Protein AF-A0A6J8C1J8-F1 (afdb_monomer_lite)

InterPro domains:
  IPR002909 IPT domain [PF01833] (209-272)
  IPR013783 Immunoglobulin-like fold [G3DSA:2.60.40.10] (199-296)
  IPR014756 Immunoglobulin E-set [SSF81296] (207-299)
  IPR032466 Metal-dependent hydrolase [SSF51556] (45-192)

Organism: Mytilus coruscus (NCBI:txid42192)

Radius of gyration: 29.83 Å; chains: 1; bounding box: 81×60×72 Å

Foldseek 3Di:
DPAPDQEEEDEDELQDFDWDQAPDPVCVVVVRTDTPGDSLRVVVLVVQVVVFVVVCVVPVLHLTYAYAYEDEQQDDPVRVVVSQVSLVVCCVVCVVHYQHYYYDDDPVPGDCVVVVPPDPDDDDDDDDPDPPDVVPPDPHPVVSVVCCCVVVVDDPVRVVVVVLVCLVPDSDDPVSSVVNCVSVVVVVVVVVVVVLVVLVPDDDPPQQWAFDDKPPLEDALQKFDKIKTFTAQCSNCRVFWFWKDFPPDIFTKADDDRGIIITITDRRVPPPDQPQWTWTFGQGGDVNPRGHPDTGIHGYDNDPPVVVVVVVVVVVVVVPPDPDDDDDDDDDDPDPDDD

pLDDT: mean 75.96, std 21.17, range [26.48, 96.69]

Sequence (339 aa):
MDENVQYLETKSSSSNKLYVLDPDRSYLVKNGKRFIDNDLGELELQFTNEVVQKFKQNNPNFVGYKRIINSYRGKDEQYILKNAKKALTLFEKYPDLVSGFDLVAEEDKGSATSSGYYLSSVWNTYCTILTILLLFGYDEFTVDWYEAFMSWGLNLADLRHLAFNSLRYSSLSSSEKNVAYQKWKLSYDSFILNTKTIACKQTFQNTSPHIFRIFPQESDTKGGTKIQVFGRNFHVAICKKIICKFDDMKTTGTFVYSHRIMCHSPDLSHGNTIHSRAKIIDHLLDGGLTYIQNIYFFVFSNNPYQFLIFWIMTICHFTSTDKRSNGLVQKYLIADHRL

Secondary structure (DSSP, 8-state):
-TT---EEEEEEETT---EEE--SGGGGGGTTEEE-S-TT-HHHHHHHHHHHHHHHHH-TT--EEEEEEEEETTS-HHHHHHHHHHHHHHHHH-TTTEEEEEEES-TTTS-HHHHTTT--S---S--SSSS-GGGTT---HHHHHHHHHHHHT--HHHHHHHHHHHHHTSS--HHHHHHHHHHHHHHHHHHHHHHHHHHHH---SS---EEEEEE-SEEETT---EEEEEEE-GGGGTTS-EEEEETTEEEEEEEEETTEEEEEPPP-TT-S---S-EEEE---BGGGTB----EEEEEEE--TTHHHHHHHHHHHHTSSS------------------

Structure (mmCIF, N/CA/C/O backbone):
data_AF-A0A6J8C1J8-F1
#
_entry.id   AF-A0A6J8C1J8-F1
#
loop_
_atom_site.group_PDB
_atom_site.id
_atom_site.type_symbol
_atom_site.label_atom_id
_atom_site.label_alt_id
_atom_site.label_comp_id
_atom_site.label_asym_id
_atom_site.label_entity_id
_atom_site.label_seq_id
_atom_site.pdbx_PDB_ins_code
_atom_site.Cartn_x
_atom_site.Cartn_y
_atom_site.Cartn_z
_atom_site.occupancy
_atom_site.B_iso_or_equiv
_atom_site.auth_seq_id
_atom_site.auth_comp_id
_atom_site.auth_asym_id
_atom_site.auth_atom_id
_atom_site.pdbx_PDB_model_num
ATOM 1 N N . MET A 1 1 ? -12.106 -11.501 -1.981 1.00 57.78 1 MET A N 1
ATOM 2 C CA . MET A 1 1 ? -11.047 -10.597 -1.471 1.00 57.78 1 MET A CA 1
ATOM 3 C C . MET A 1 1 ? -10.668 -9.727 -2.647 1.00 57.78 1 MET A C 1
ATOM 5 O O . MET A 1 1 ? -9.714 -10.013 -3.361 1.00 57.78 1 MET A O 1
ATOM 9 N N . ASP A 1 2 ? -11.528 -8.762 -2.931 1.00 70.62 2 ASP A N 1
ATOM 10 C CA . ASP A 1 2 ? -11.719 -8.333 -4.319 1.00 70.62 2 ASP A CA 1
ATOM 11 C C . ASP A 1 2 ? -10.695 -7.259 -4.725 1.00 70.62 2 ASP A C 1
ATOM 13 O O . ASP A 1 2 ? -10.393 -7.109 -5.901 1.00 70.62 2 ASP A O 1
ATOM 17 N N . GLU A 1 3 ? -10.025 -6.657 -3.735 1.00 81.19 3 GLU A N 1
ATOM 18 C CA . GLU A 1 3 ? -8.992 -5.626 -3.916 1.00 81.19 3 GLU A CA 1
ATOM 19 C C . GLU A 1 3 ? -7.579 -6.037 -3.470 1.00 81.19 3 GLU A C 1
ATOM 21 O O . GLU A 1 3 ? -6.668 -5.216 -3.396 1.00 81.19 3 GLU A O 1
ATOM 26 N N . ASN A 1 4 ? -7.370 -7.314 -3.131 1.00 88.12 4 ASN A N 1
ATOM 27 C CA . ASN A 1 4 ? -6.062 -7.840 -2.706 1.00 88.12 4 ASN A CA 1
ATOM 28 C C . ASN A 1 4 ? -5.430 -7.125 -1.478 1.00 88.12 4 ASN A C 1
ATOM 30 O O . ASN A 1 4 ? -4.213 -7.160 -1.280 1.00 88.12 4 ASN A O 1
ATOM 34 N N . VAL A 1 5 ? -6.251 -6.511 -0.617 1.00 91.12 5 VAL A N 1
ATOM 35 C CA . VAL A 1 5 ? -5.832 -5.939 0.674 1.00 91.12 5 VAL A CA 1
ATOM 36 C C . VAL A 1 5 ? -5.818 -7.025 1.753 1.00 91.12 5 VAL A C 1
ATOM 38 O O . VAL A 1 5 ? -6.780 -7.772 1.927 1.00 91.12 5 VAL A O 1
ATOM 41 N N . GLN A 1 6 ? -4.712 -7.116 2.495 1.00 93.44 6 GLN A N 1
ATOM 42 C CA . GLN A 1 6 ? -4.463 -8.214 3.439 1.00 93.44 6 GLN A CA 1
ATOM 43 C C . GLN A 1 6 ? -4.533 -7.806 4.915 1.00 93.44 6 GLN A C 1
ATOM 45 O O . GLN A 1 6 ? -4.526 -8.680 5.778 1.00 93.44 6 GLN A O 1
ATOM 50 N N . TYR A 1 7 ? -4.586 -6.513 5.230 1.00 95.00 7 TYR A N 1
ATOM 51 C CA . TYR A 1 7 ? -4.597 -6.005 6.601 1.00 95.00 7 TYR A CA 1
ATOM 52 C C . TYR A 1 7 ? -5.329 -4.667 6.666 1.00 95.00 7 TYR A C 1
ATOM 54 O O . TYR A 1 7 ? -5.208 -3.868 5.740 1.00 95.00 7 TYR A O 1
ATOM 62 N N . LEU A 1 8 ? -6.065 -4.429 7.752 1.00 93.56 8 LEU A N 1
ATOM 63 C CA . LEU A 1 8 ? -6.846 -3.209 7.946 1.00 93.56 8 LEU A CA 1
ATOM 64 C C . LEU A 1 8 ? -6.649 -2.634 9.350 1.00 93.56 8 LEU A C 1
ATOM 66 O O . LEU A 1 8 ? -6.691 -3.357 10.344 1.00 93.56 8 LEU A O 1
ATOM 70 N N . GLU A 1 9 ? -6.528 -1.313 9.425 1.00 94.56 9 GLU A N 1
ATOM 71 C CA . GLU A 1 9 ? -6.674 -0.552 10.664 1.00 94.56 9 GLU A CA 1
ATOM 72 C C . GLU A 1 9 ? -7.781 0.468 10.465 1.00 94.56 9 GLU A C 1
ATOM 74 O O . GLU A 1 9 ? -7.706 1.288 9.550 1.00 94.56 9 GLU A O 1
ATOM 79 N N . THR A 1 10 ? -8.825 0.413 11.289 1.00 92.25 10 THR A N 1
ATOM 80 C CA . THR A 1 10 ? -9.961 1.330 11.127 1.00 92.25 10 THR A CA 1
ATOM 81 C C . THR A 1 10 ? -10.174 2.185 12.358 1.00 92.25 10 THR A C 1
ATOM 83 O O . THR A 1 10 ? -10.069 1.725 13.498 1.00 92.25 10 THR A O 1
ATOM 86 N N . LYS A 1 11 ? -10.501 3.454 12.113 1.00 91.62 11 LYS A N 1
ATOM 87 C CA . LYS A 1 11 ? -10.900 4.401 13.147 1.00 91.62 11 LYS A CA 1
ATOM 88 C C . LYS A 1 11 ? -12.385 4.210 13.437 1.00 91.62 11 LYS A C 1
ATOM 90 O O . LYS A 1 11 ? -13.211 4.423 12.556 1.00 91.62 11 LYS A O 1
ATOM 95 N N . SER A 1 12 ? -12.739 3.857 14.667 1.00 88.88 12 SER A N 1
ATOM 96 C CA . SER A 1 12 ? -14.141 3.678 15.072 1.00 88.88 12 SER A CA 1
ATOM 97 C C . SER A 1 12 ? -14.433 4.335 16.411 1.00 88.88 12 SER A C 1
ATOM 99 O O . SER A 1 12 ? -13.585 4.396 17.303 1.00 88.88 12 SER A O 1
ATOM 101 N N . SER A 1 13 ? -15.656 4.847 16.553 1.00 87.56 13 SER A N 1
ATOM 102 C CA . SER A 1 13 ? -16.013 5.689 17.691 1.00 87.56 13 SER A CA 1
ATOM 103 C C . SER A 1 13 ? -15.989 4.942 19.012 1.00 87.56 13 SER A C 1
ATOM 105 O O . SER A 1 13 ? -16.606 3.893 19.154 1.00 87.56 13 SER A O 1
ATOM 107 N N . SER A 1 14 ? -15.352 5.556 20.008 1.00 84.88 14 SER A N 1
ATOM 108 C CA . SER A 1 14 ? -15.436 5.184 21.430 1.00 84.88 14 SER A CA 1
ATOM 109 C C . SER A 1 14 ? -16.850 5.282 22.020 1.00 84.88 14 SER A C 1
ATOM 111 O O . SER A 1 14 ? -17.087 4.837 23.143 1.00 84.88 14 SER A O 1
ATOM 113 N N . SER A 1 15 ? -17.783 5.913 21.303 1.00 80.88 15 SER A N 1
ATOM 114 C CA . SER A 1 15 ? -19.173 6.082 21.737 1.00 80.88 15 SER A CA 1
ATOM 115 C C . SER A 1 15 ? -20.135 5.079 21.110 1.00 80.88 15 SER A C 1
ATOM 117 O O . SER A 1 15 ? -21.308 5.065 21.489 1.00 80.88 15 SER A O 1
ATOM 119 N N . ASN A 1 16 ? -19.669 4.257 20.166 1.00 80.69 16 ASN A N 1
ATOM 120 C CA . ASN A 1 16 ? -20.496 3.212 19.583 1.00 80.69 16 ASN A CA 1
ATOM 121 C C . ASN A 1 16 ? -20.846 2.174 20.649 1.00 80.69 16 ASN A C 1
ATOM 123 O O . ASN A 1 16 ? -20.019 1.801 21.476 1.00 80.69 16 ASN A O 1
ATOM 127 N N . LYS A 1 17 ? -22.103 1.732 20.631 1.00 84.25 17 LYS A N 1
ATOM 128 C CA . LYS A 1 17 ? -22.606 0.664 21.490 1.00 84.25 17 LYS A CA 1
ATOM 129 C C . LYS A 1 17 ? -23.514 -0.228 20.672 1.00 84.25 17 LYS A C 1
ATOM 131 O O . LYS A 1 17 ? -24.444 0.271 20.029 1.00 84.25 17 LYS A O 1
ATOM 136 N N . LEU A 1 18 ? -23.277 -1.533 20.734 1.00 90.62 18 LEU A N 1
ATOM 137 C CA . LEU A 1 18 ? -24.179 -2.502 20.127 1.00 90.62 18 LEU A CA 1
ATOM 138 C C . LEU A 1 18 ? -25.545 -2.449 20.811 1.00 90.62 18 LEU A C 1
ATOM 140 O O . LEU A 1 18 ? -25.654 -2.323 22.035 1.00 90.62 18 LEU A O 1
ATOM 144 N N . TYR A 1 19 ? -26.595 -2.549 20.004 1.00 91.50 19 TYR A N 1
ATOM 145 C CA . TYR A 1 19 ? -27.972 -2.616 20.464 1.00 91.50 19 TYR A CA 1
ATOM 146 C C . TYR A 1 19 ? -28.751 -3.640 19.649 1.00 91.50 19 TYR A C 1
ATOM 148 O O . TYR A 1 19 ? -28.423 -3.919 18.498 1.00 91.50 19 TYR A O 1
ATOM 156 N N . VAL A 1 20 ? -29.811 -4.158 20.254 1.00 93.44 20 VAL A N 1
ATOM 157 C CA . VAL A 1 20 ? -30.841 -4.935 19.567 1.00 93.44 20 VAL A CA 1
ATOM 158 C C . VAL A 1 20 ? -32.138 -4.142 19.537 1.00 93.44 20 VAL A C 1
ATOM 160 O O . VAL A 1 20 ? -32.343 -3.236 20.353 1.00 93.44 20 VAL A O 1
ATOM 163 N N . LEU A 1 21 ? -32.996 -4.467 18.575 1.00 93.94 21 LEU A N 1
ATOM 164 C CA . LEU A 1 21 ? -34.355 -3.947 18.543 1.00 93.94 21 LEU A CA 1
ATOM 165 C C . LEU A 1 21 ? -35.206 -4.751 19.522 1.00 93.94 21 LEU A C 1
ATOM 167 O O . LEU A 1 21 ? -35.263 -5.976 19.434 1.00 93.94 21 LEU A O 1
ATOM 171 N N . ASP A 1 22 ? -35.833 -4.048 20.455 1.00 91.69 22 ASP A N 1
ATOM 172 C CA . ASP A 1 22 ? -36.626 -4.629 21.527 1.00 91.69 22 ASP A CA 1
ATOM 173 C C . ASP A 1 22 ? -38.027 -3.991 21.536 1.00 91.69 22 ASP A C 1
ATOM 175 O O . ASP A 1 22 ? -38.134 -2.763 21.646 1.00 91.69 22 ASP A O 1
ATOM 179 N N . PRO A 1 23 ? -39.101 -4.788 21.371 1.00 89.19 23 PRO A N 1
ATOM 180 C CA . PRO A 1 23 ? -40.467 -4.278 21.328 1.00 89.19 23 PRO A CA 1
ATOM 181 C C . PRO A 1 23 ? -41.026 -3.899 22.711 1.00 89.19 23 PRO A C 1
ATOM 183 O O . PRO A 1 23 ? -42.146 -3.388 22.782 1.00 89.19 23 PRO A O 1
ATOM 186 N N . ASP A 1 24 ? -40.299 -4.142 23.809 1.00 92.31 24 ASP A N 1
ATOM 187 C CA . ASP A 1 24 ? -40.736 -3.750 25.150 1.00 92.31 24 ASP A CA 1
ATOM 188 C C . ASP A 1 24 ? -40.950 -2.224 25.257 1.00 92.31 24 ASP A C 1
ATOM 190 O O . ASP A 1 24 ? -40.147 -1.402 24.795 1.00 92.31 24 ASP A O 1
ATOM 194 N N . ARG A 1 25 ? -42.056 -1.831 25.907 1.00 89.25 25 ARG A N 1
ATOM 195 C CA . ARG A 1 25 ? -42.471 -0.427 26.064 1.00 89.25 25 ARG A CA 1
ATOM 196 C C . ARG A 1 25 ? -41.407 0.451 26.720 1.00 89.25 25 ARG A C 1
ATOM 198 O O . ARG A 1 25 ? -41.332 1.636 26.400 1.00 89.25 25 ARG A O 1
ATOM 205 N N . SER A 1 26 ? -40.580 -0.107 27.600 1.00 88.75 26 SER A N 1
ATOM 206 C CA . SER A 1 26 ? -39.497 0.612 28.278 1.00 88.75 26 SER A CA 1
ATOM 207 C C . SER A 1 26 ? -38.411 1.118 27.318 1.00 88.75 26 SER A C 1
ATOM 209 O O . SER A 1 26 ? -37.761 2.126 27.610 1.00 88.75 26 SER A O 1
ATOM 211 N N . TYR A 1 27 ? -38.248 0.493 26.144 1.00 88.00 27 TYR A N 1
ATOM 212 C CA . TYR A 1 27 ? -37.244 0.879 25.147 1.00 88.00 27 TYR A CA 1
ATOM 213 C C . TYR A 1 27 ? -37.803 1.721 23.993 1.00 88.00 27 TYR A C 1
ATOM 215 O O . TYR A 1 27 ? -37.017 2.285 23.226 1.00 88.00 27 TYR A O 1
ATOM 223 N N . LEU A 1 28 ? -39.127 1.911 23.894 1.00 84.38 28 LEU A N 1
ATOM 224 C CA . LEU A 1 28 ? -39.746 2.751 22.854 1.00 84.38 28 LEU A CA 1
ATOM 225 C C . LEU A 1 28 ? -39.237 4.200 22.884 1.00 84.38 28 LEU A C 1
ATOM 227 O O . LEU A 1 28 ? -39.022 4.795 21.832 1.00 84.38 28 LEU A O 1
ATOM 231 N N . VAL A 1 29 ? -38.933 4.736 24.072 1.00 85.56 29 VAL A N 1
ATOM 232 C CA . VAL A 1 29 ? -38.373 6.093 24.253 1.00 85.56 29 VAL A CA 1
ATOM 233 C C . VAL A 1 29 ? -36.985 6.242 23.605 1.00 85.56 29 VAL A C 1
ATOM 235 O O . VAL A 1 29 ? -36.559 7.344 23.273 1.00 85.56 29 VAL A O 1
ATOM 238 N N . LYS A 1 30 ? -36.275 5.129 23.383 1.00 84.75 30 LYS A N 1
ATOM 239 C CA . LYS A 1 30 ? -34.981 5.070 22.684 1.00 84.75 30 LYS A CA 1
ATOM 240 C C . LYS A 1 30 ? -35.123 4.514 21.267 1.00 84.75 30 LYS A C 1
ATOM 242 O O . LYS A 1 30 ? -34.186 3.904 20.755 1.00 84.75 30 LYS A O 1
ATOM 247 N N . ASN A 1 31 ? -36.284 4.697 20.637 1.00 88.06 31 ASN A N 1
ATOM 248 C CA . ASN A 1 31 ? -36.608 4.151 19.316 1.00 88.06 31 ASN A CA 1
ATOM 249 C C . ASN A 1 31 ? -36.475 2.615 19.261 1.00 88.06 31 ASN A C 1
ATOM 251 O O . ASN A 1 31 ? -35.963 2.068 18.287 1.00 88.06 31 ASN A O 1
ATOM 255 N N . GLY A 1 32 ? -36.860 1.926 20.342 1.00 88.94 32 GLY A N 1
ATOM 256 C CA . GLY A 1 32 ? -36.781 0.466 20.461 1.00 88.94 32 GLY A CA 1
ATOM 257 C C . GLY A 1 32 ? -35.362 -0.082 20.650 1.00 88.94 32 GLY A C 1
ATOM 258 O O . GLY A 1 32 ? -35.160 -1.287 20.553 1.00 88.94 32 GLY A O 1
ATOM 259 N N . LYS A 1 33 ? -34.353 0.767 20.892 1.00 91.38 33 LYS A N 1
ATOM 260 C CA . LYS A 1 33 ? -32.959 0.325 21.045 1.00 91.38 33 LYS A CA 1
ATOM 261 C C . LYS A 1 33 ? -32.663 -0.116 22.474 1.00 91.38 33 LYS A C 1
ATOM 263 O O . LYS A 1 33 ? -32.579 0.715 23.385 1.00 91.38 33 LYS A O 1
ATOM 268 N N . ARG A 1 34 ? -32.383 -1.408 22.648 1.00 92.00 34 ARG A N 1
ATOM 269 C CA . ARG A 1 34 ? -31.800 -1.955 23.875 1.00 92.00 34 ARG A CA 1
ATOM 270 C C . ARG A 1 34 ? -30.307 -2.179 23.677 1.00 92.00 34 ARG A C 1
ATOM 272 O O . ARG A 1 34 ? -29.896 -3.103 22.980 1.00 92.00 34 ARG A O 1
ATOM 279 N N . PHE A 1 35 ? -29.494 -1.314 24.277 1.00 89.88 35 PHE A N 1
ATOM 280 C CA . PHE A 1 35 ? -28.040 -1.457 24.249 1.00 89.88 35 PHE A CA 1
ATOM 281 C C . PHE A 1 35 ? -27.613 -2.699 25.031 1.00 89.88 35 PHE A C 1
ATOM 283 O O . PHE A 1 35 ? -28.065 -2.912 26.155 1.00 89.88 35 PHE A O 1
ATOM 290 N N . ILE A 1 36 ? -26.763 -3.508 24.407 1.00 91.81 36 ILE A N 1
ATOM 291 C CA . ILE A 1 36 ? -26.233 -4.759 24.962 1.00 91.81 36 ILE A CA 1
ATOM 292 C C . ILE A 1 36 ? -24.744 -4.661 25.286 1.00 91.81 36 ILE A C 1
ATOM 294 O O . ILE A 1 36 ? -24.228 -5.496 26.021 1.00 91.81 36 ILE A O 1
ATOM 298 N N . ASP A 1 37 ? -24.066 -3.643 24.754 1.00 90.38 37 ASP A N 1
ATOM 299 C CA . ASP A 1 37 ? -22.665 -3.383 25.056 1.00 90.38 37 ASP A CA 1
ATOM 300 C C . ASP A 1 37 ? -22.510 -2.536 26.321 1.00 90.38 37 ASP A C 1
ATOM 302 O O . ASP A 1 37 ? -23.349 -1.683 26.642 1.00 90.38 37 ASP A O 1
ATOM 306 N N . ASN A 1 38 ? -21.404 -2.759 27.023 1.00 87.81 38 ASN A N 1
ATOM 307 C CA . ASN A 1 38 ? -21.038 -1.963 28.178 1.00 87.81 38 ASN A CA 1
ATOM 308 C C . ASN A 1 38 ? -20.535 -0.572 27.746 1.00 87.81 38 ASN A C 1
ATOM 310 O O . ASN A 1 38 ? -20.378 -0.254 26.568 1.00 87.81 38 ASN A O 1
ATOM 314 N N . ASP A 1 39 ? -20.281 0.301 28.720 1.00 86.25 39 ASP A N 1
ATOM 315 C CA . ASP A 1 39 ? -19.749 1.640 28.444 1.00 86.25 39 ASP A CA 1
ATOM 316 C C . ASP A 1 39 ? -18.347 1.622 27.824 1.00 86.25 39 ASP A C 1
ATOM 318 O O . ASP A 1 39 ? -17.933 2.634 27.251 1.00 86.25 39 ASP A O 1
ATOM 322 N N . LEU A 1 40 ? -17.619 0.515 27.964 1.00 88.50 40 LEU A N 1
ATOM 323 C CA . LEU A 1 40 ? -16.280 0.347 27.424 1.00 88.50 40 LEU A CA 1
ATOM 324 C C . LEU A 1 40 ? -16.304 -0.066 25.941 1.00 88.50 40 LEU A C 1
ATOM 326 O O . LEU A 1 40 ? -15.377 0.300 25.232 1.00 88.50 40 LEU A O 1
ATOM 330 N N . GLY A 1 41 ? -17.359 -0.732 25.456 1.00 88.38 41 GLY A N 1
ATOM 331 C CA . GLY A 1 41 ? -17.473 -1.202 24.069 1.00 88.38 41 GLY A CA 1
ATOM 332 C C . GLY A 1 41 ? -16.807 -2.561 23.822 1.00 88.38 41 GLY A C 1
ATOM 333 O O . GLY A 1 41 ? -16.283 -2.818 22.736 1.00 88.38 41 GLY A O 1
ATOM 334 N N . GLU A 1 42 ? -16.725 -3.411 24.850 1.00 90.44 42 GLU A N 1
ATOM 335 C CA . GLU A 1 42 ? -16.021 -4.696 24.753 1.00 90.44 42 GLU A CA 1
ATOM 336 C C . GLU A 1 42 ? -16.742 -5.709 23.868 1.00 90.44 42 GLU A C 1
ATOM 338 O O . GLU A 1 42 ? -16.080 -6.490 23.182 1.00 90.44 42 GLU A O 1
ATOM 343 N N . LEU A 1 43 ? -18.077 -5.705 23.869 1.00 91.56 43 LEU A N 1
ATOM 344 C CA . LEU A 1 43 ? -18.847 -6.685 23.109 1.00 91.56 43 LEU A CA 1
ATOM 345 C C . LEU A 1 43 ? -18.672 -6.463 21.601 1.00 91.56 43 LEU A C 1
ATOM 347 O O . LEU A 1 43 ? -18.500 -7.426 20.855 1.00 91.56 43 LEU A O 1
ATOM 351 N N . GLU A 1 44 ? -18.636 -5.203 21.154 1.00 90.69 44 GLU A N 1
ATOM 352 C CA . GLU A 1 44 ? -18.285 -4.835 19.776 1.00 90.69 44 GLU A CA 1
ATOM 353 C C . GLU A 1 44 ? -16.916 -5.396 19.370 1.00 90.69 44 GLU A C 1
ATOM 355 O O . GLU A 1 44 ? -16.766 -5.962 18.283 1.00 90.69 44 GLU A O 1
ATOM 360 N N . LEU A 1 45 ? -15.915 -5.270 20.244 1.00 90.94 45 LEU A N 1
ATOM 361 C CA . LEU A 1 45 ? -14.557 -5.729 19.966 1.00 90.94 45 LEU A CA 1
ATOM 362 C C . LEU A 1 45 ? -14.476 -7.259 19.873 1.00 90.94 45 LEU A C 1
ATOM 364 O O . LEU A 1 45 ? -13.826 -7.787 18.970 1.00 90.94 45 LEU A O 1
ATOM 368 N N . GLN A 1 46 ? -15.167 -7.965 20.769 1.00 91.81 46 GLN A N 1
ATOM 369 C CA . GLN A 1 46 ? -15.248 -9.427 20.765 1.00 91.81 46 GLN A CA 1
ATOM 370 C C . GLN A 1 46 ? -15.929 -9.945 19.498 1.00 91.81 46 GLN A C 1
ATOM 372 O O . GLN A 1 46 ? -15.364 -10.790 18.804 1.00 91.81 46 GLN A O 1
ATOM 377 N N . PHE A 1 47 ? -17.079 -9.373 19.136 1.00 92.56 47 PHE A N 1
ATOM 378 C CA . PHE A 1 47 ? -17.785 -9.728 17.907 1.00 92.56 47 PHE A CA 1
ATOM 379 C C . PHE A 1 47 ? -16.932 -9.450 16.663 1.00 92.56 47 PHE A C 1
ATOM 381 O O . PHE A 1 47 ? -16.848 -10.271 15.750 1.00 92.56 47 PHE A O 1
ATOM 388 N N . THR A 1 48 ? -16.227 -8.316 16.647 1.00 91.62 48 THR A N 1
ATOM 389 C CA . THR A 1 48 ? -15.292 -7.988 15.564 1.00 91.62 48 THR A CA 1
ATOM 390 C C . THR A 1 48 ? -14.189 -9.036 15.450 1.00 91.62 48 THR A C 1
ATOM 392 O O . THR A 1 48 ? -13.891 -9.490 14.346 1.00 91.62 48 THR A O 1
ATOM 395 N N . ASN A 1 49 ? -13.609 -9.474 16.571 1.00 94.19 49 ASN A N 1
ATOM 396 C CA . ASN A 1 49 ? -12.606 -10.535 16.563 1.00 94.19 49 ASN A CA 1
ATOM 397 C C . ASN A 1 49 ? -13.177 -11.849 16.013 1.00 94.19 49 ASN A C 1
ATOM 399 O O . ASN A 1 49 ? -12.542 -12.460 15.162 1.00 94.19 49 ASN A O 1
ATOM 403 N N 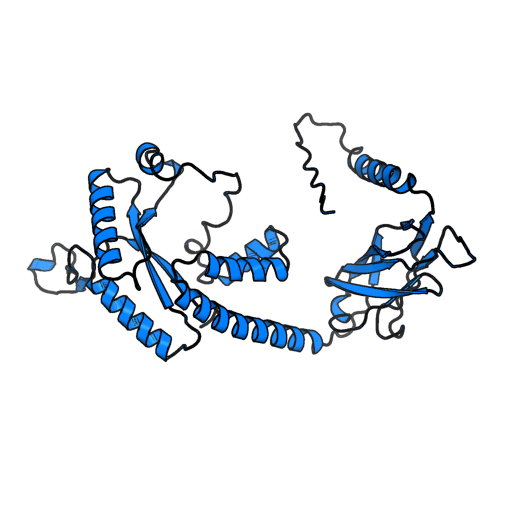. GLU A 1 50 ? -14.379 -12.263 16.419 1.00 95.69 50 GLU A N 1
ATOM 404 C CA . GLU A 1 50 ? -15.027 -13.470 15.882 1.00 95.69 50 GLU A CA 1
ATOM 405 C C . GLU A 1 50 ? -15.185 -13.412 14.356 1.00 95.69 50 GLU A C 1
ATOM 407 O O . GLU A 1 50 ? -14.815 -14.356 13.648 1.00 95.69 50 GLU A O 1
ATOM 412 N N . VAL A 1 51 ? -15.665 -12.278 13.836 1.00 95.06 51 VAL A N 1
ATOM 413 C CA . VAL A 1 51 ? -15.797 -12.043 12.392 1.00 95.06 51 VAL A CA 1
ATOM 414 C C . VAL A 1 51 ? -14.434 -12.115 11.703 1.00 95.06 51 VAL A C 1
ATOM 416 O O . VAL A 1 51 ? -14.296 -12.798 10.687 1.00 95.06 51 VAL A O 1
ATOM 419 N N . VAL A 1 52 ? -13.410 -11.470 12.267 1.00 94.88 52 VAL A N 1
ATOM 420 C CA . VAL A 1 52 ? -12.046 -11.470 11.722 1.00 94.88 52 VAL A CA 1
ATOM 421 C C . VAL A 1 52 ? -11.449 -12.876 11.721 1.00 94.88 52 VAL A C 1
ATOM 423 O O . VAL A 1 52 ? -10.870 -13.280 10.714 1.00 94.88 52 VAL A O 1
ATOM 426 N N . GLN A 1 53 ? -11.609 -13.658 12.792 1.00 95.69 53 GLN A N 1
ATOM 427 C CA . GLN A 1 53 ? -11.105 -15.034 12.840 1.00 95.69 53 GLN A CA 1
ATOM 428 C C . GLN A 1 53 ? -11.794 -15.918 11.797 1.00 95.69 53 GLN A C 1
ATOM 430 O O . GLN A 1 53 ? -11.115 -16.620 11.045 1.00 95.69 53 GLN A O 1
ATOM 435 N N . LYS A 1 54 ? -13.124 -15.832 11.676 1.00 96.69 54 LYS A N 1
ATOM 436 C CA . LYS A 1 54 ? -13.877 -16.547 10.634 1.00 96.69 54 LYS A CA 1
ATOM 437 C C . LYS A 1 54 ? -13.433 -16.128 9.231 1.00 96.69 54 LYS A C 1
ATOM 439 O O . LYS A 1 54 ? -13.288 -16.963 8.340 1.00 96.69 54 LYS A O 1
ATOM 444 N N . PHE A 1 55 ? -13.165 -14.841 9.029 1.00 95.06 55 PHE A N 1
ATOM 445 C CA . PHE A 1 55 ? -12.669 -14.340 7.755 1.00 95.06 55 PHE A CA 1
ATOM 446 C C . PHE A 1 55 ? -11.258 -14.858 7.442 1.00 95.06 55 PHE A C 1
ATOM 448 O O . PHE A 1 55 ? -11.013 -15.269 6.310 1.00 95.06 55 PHE A O 1
ATOM 455 N N . LYS A 1 56 ? -10.354 -14.914 8.430 1.00 94.62 56 LYS A N 1
ATOM 456 C CA . LYS A 1 56 ? -9.001 -15.487 8.287 1.00 94.62 56 LYS A CA 1
ATOM 457 C C . LYS A 1 56 ? -9.029 -16.974 7.938 1.00 94.62 56 LYS A C 1
ATOM 459 O O . LYS A 1 56 ? -8.210 -17.408 7.134 1.00 94.62 56 LYS A O 1
ATOM 464 N N . GLN A 1 57 ? -9.971 -17.738 8.495 1.00 95.56 57 GLN A N 1
ATOM 465 C CA . GLN A 1 57 ? -10.152 -19.156 8.156 1.00 95.56 57 GLN A CA 1
ATOM 466 C C . GLN A 1 57 ? -10.477 -19.343 6.669 1.00 95.56 57 GLN A C 1
ATOM 468 O O . GLN A 1 57 ? -9.895 -20.203 6.014 1.00 95.56 57 GLN A O 1
ATOM 473 N N . ASN A 1 58 ? -11.350 -18.493 6.124 1.00 95.19 58 ASN A N 1
ATOM 474 C CA . ASN A 1 58 ? -11.741 -18.546 4.713 1.00 95.19 58 ASN A CA 1
ATOM 475 C C . ASN A 1 58 ? -10.745 -17.841 3.779 1.00 95.19 58 ASN A C 1
ATOM 477 O O . ASN A 1 58 ? -10.763 -18.071 2.573 1.00 95.19 58 ASN A O 1
ATOM 481 N N . ASN A 1 59 ? -9.877 -16.982 4.319 1.00 94.56 59 ASN A N 1
ATOM 482 C CA . ASN A 1 59 ? -8.909 -16.195 3.561 1.00 94.56 59 ASN A CA 1
ATOM 483 C C . ASN A 1 59 ? -7.526 -16.273 4.233 1.00 94.56 59 ASN A C 1
ATOM 485 O O . ASN A 1 59 ? -7.122 -15.328 4.916 1.00 94.56 59 ASN A O 1
ATOM 489 N N . PRO A 1 60 ? -6.757 -17.359 4.022 1.00 92.81 60 PRO A N 1
ATOM 490 C CA . PRO A 1 60 ? -5.473 -17.573 4.697 1.00 92.81 60 PRO A CA 1
ATOM 491 C C . PRO A 1 60 ? -4.436 -16.472 4.448 1.00 92.81 60 PRO A C 1
ATOM 493 O O . PRO A 1 60 ? -3.546 -16.265 5.272 1.00 92.81 60 PRO A O 1
ATOM 496 N N . ASN A 1 61 ? -4.553 -15.737 3.339 1.00 92.19 61 ASN A N 1
ATOM 497 C CA . ASN A 1 61 ? -3.683 -14.604 3.018 1.00 92.19 61 ASN A CA 1
ATOM 498 C C . ASN A 1 61 ? -4.026 -13.332 3.808 1.00 92.19 61 ASN A C 1
ATOM 500 O O . ASN A 1 61 ? -3.192 -12.433 3.886 1.00 92.19 61 ASN A O 1
ATOM 504 N N . PHE A 1 62 ? -5.197 -13.259 4.451 1.00 95.06 62 PHE A N 1
ATOM 505 C CA . PHE A 1 62 ? -5.512 -12.166 5.363 1.00 95.06 62 PHE A CA 1
ATOM 506 C C . PHE A 1 62 ? -4.614 -12.237 6.600 1.00 95.06 62 PHE A C 1
ATOM 508 O O . PHE A 1 62 ? -4.438 -13.286 7.232 1.00 95.06 62 PHE A O 1
ATOM 515 N N . VAL A 1 63 ? -4.015 -11.109 6.946 1.00 94.69 63 VAL A N 1
ATOM 516 C CA . VAL A 1 63 ? -3.173 -10.934 8.129 1.00 94.69 63 VAL A CA 1
ATOM 517 C C . VAL A 1 63 ? -4.065 -10.688 9.338 1.00 94.69 63 VAL A C 1
ATOM 519 O O . VAL A 1 63 ? -3.969 -11.416 10.332 1.00 94.69 63 VAL A O 1
ATOM 522 N N . GLY A 1 64 ? -4.983 -9.728 9.231 1.00 94.38 64 GLY A N 1
ATOM 523 C CA . GLY A 1 64 ? -5.902 -9.401 10.309 1.00 94.38 64 GLY A CA 1
ATOM 524 C C . GLY A 1 64 ? -6.434 -7.980 10.242 1.00 94.38 64 GLY A C 1
ATOM 525 O O . GLY A 1 64 ? -6.444 -7.335 9.195 1.00 94.38 64 GLY A O 1
ATOM 526 N N . TYR A 1 65 ? -6.879 -7.517 11.398 1.00 95.31 65 TYR A N 1
ATOM 527 C CA . TYR A 1 65 ? -7.542 -6.242 11.573 1.00 95.31 65 TYR A CA 1
ATOM 528 C C . TYR A 1 65 ? -7.212 -5.705 12.961 1.00 95.31 65 TYR A C 1
ATOM 530 O O . TYR A 1 65 ? -7.216 -6.482 13.919 1.00 95.31 65 TYR A O 1
ATOM 538 N N . LYS A 1 66 ? -6.992 -4.396 13.075 1.00 95.06 66 LYS A N 1
ATOM 539 C CA . LYS A 1 66 ? -6.964 -3.709 14.365 1.00 95.06 66 LYS A CA 1
ATOM 540 C C . LYS A 1 66 ? -7.827 -2.453 14.360 1.00 95.06 66 LYS A C 1
ATOM 542 O O . LYS A 1 66 ? -8.113 -1.841 13.330 1.00 95.06 66 LYS A O 1
ATOM 547 N N . ARG A 1 67 ? -8.260 -2.069 15.552 1.00 93.75 67 ARG A N 1
ATOM 548 C CA . ARG A 1 67 ? -9.102 -0.908 15.810 1.00 93.75 67 ARG A CA 1
ATOM 549 C C . ARG A 1 67 ? -8.264 0.245 16.348 1.00 93.75 67 ARG A C 1
ATOM 551 O O . ARG A 1 67 ? -7.546 0.095 17.332 1.00 93.75 67 ARG A O 1
ATOM 558 N N . ILE A 1 68 ? -8.445 1.426 15.775 1.00 94.25 68 ILE A N 1
ATOM 559 C CA . ILE A 1 68 ? -8.029 2.695 16.372 1.00 94.25 68 ILE A CA 1
ATOM 560 C C . ILE A 1 68 ? -9.286 3.332 16.959 1.00 94.25 68 ILE A C 1
ATOM 562 O O . ILE A 1 68 ? -10.262 3.597 16.255 1.00 94.25 68 ILE A O 1
ATOM 566 N N . ILE A 1 69 ? -9.306 3.535 18.269 1.00 92.88 69 ILE A N 1
ATOM 567 C CA . ILE A 1 69 ? -10.476 4.092 18.946 1.00 92.88 69 ILE A CA 1
ATOM 568 C C . ILE A 1 69 ? -10.474 5.599 18.729 1.00 92.88 69 ILE A C 1
ATOM 570 O O . ILE A 1 69 ? -9.480 6.252 19.012 1.00 92.88 69 ILE A O 1
ATOM 574 N N . ASN A 1 70 ? -11.572 6.179 18.254 1.00 92.12 70 ASN A N 1
ATOM 575 C CA . ASN A 1 70 ? -11.625 7.616 18.008 1.00 92.12 70 ASN A CA 1
ATOM 576 C C . ASN A 1 70 ? -12.593 8.372 18.931 1.00 92.12 70 ASN A C 1
ATOM 578 O O . ASN A 1 70 ? -13.535 7.813 19.510 1.00 92.12 70 ASN A O 1
ATOM 582 N N . SER A 1 71 ? -12.344 9.672 19.067 1.00 91.12 71 SER A N 1
ATOM 583 C CA . SER A 1 71 ? -13.245 10.642 19.687 1.00 91.12 71 SER A CA 1
ATOM 584 C C . SER A 1 71 ? -13.408 11.864 18.787 1.00 91.12 71 SER A C 1
ATOM 586 O O . SER A 1 71 ? -12.540 12.192 17.983 1.00 91.12 71 SER A O 1
ATOM 588 N N . TYR A 1 72 ? -14.533 12.559 18.928 1.00 88.50 72 TYR A N 1
ATOM 589 C CA . TYR A 1 72 ? -14.799 13.777 18.171 1.00 88.50 72 TYR A CA 1
ATOM 590 C C . TYR A 1 72 ? -14.001 14.949 18.754 1.00 88.50 72 TYR A C 1
ATOM 592 O O . TYR A 1 72 ? -14.116 15.231 19.948 1.00 88.50 72 TYR A O 1
ATOM 600 N N . ARG A 1 73 ? -13.219 15.647 17.921 1.00 86.38 73 ARG A N 1
ATOM 601 C CA . ARG A 1 73 ? -12.328 16.734 18.368 1.00 86.38 73 ARG A CA 1
ATOM 602 C C . ARG A 1 73 ? -13.048 17.998 18.843 1.00 86.38 73 ARG A C 1
ATOM 604 O O . ARG A 1 73 ? -12.481 18.769 19.599 1.00 86.38 73 ARG A O 1
ATOM 611 N N . GLY A 1 74 ? -14.293 18.215 18.413 1.00 84.25 74 GLY A N 1
ATOM 612 C CA . GLY A 1 74 ? -15.116 19.367 18.817 1.00 84.25 74 GLY A CA 1
ATOM 613 C C . GLY A 1 74 ? -15.845 19.200 20.157 1.00 84.25 74 GLY A C 1
ATOM 614 O O . GLY A 1 74 ? -16.794 19.932 20.425 1.00 84.25 74 GLY A O 1
ATOM 615 N N . LYS A 1 75 ? -15.487 18.190 20.955 1.00 86.69 75 LYS A N 1
ATOM 616 C CA . LYS A 1 75 ? -16.030 17.967 22.303 1.00 86.69 75 LYS A CA 1
ATOM 617 C C . LYS A 1 75 ? -15.103 18.569 23.354 1.00 86.69 75 LYS A C 1
ATOM 619 O O . LYS A 1 75 ? -13.947 18.859 23.070 1.00 86.69 75 LYS A O 1
ATOM 624 N N . ASP A 1 76 ? -15.621 18.760 24.561 1.00 88.88 76 ASP A N 1
ATOM 625 C CA . ASP A 1 76 ? -14.838 19.283 25.675 1.00 88.88 76 ASP A CA 1
ATOM 626 C C . ASP A 1 76 ? -13.725 18.312 26.111 1.00 88.88 76 ASP A C 1
ATOM 628 O O . ASP A 1 76 ? -13.753 17.107 25.837 1.00 88.88 76 ASP A O 1
ATOM 632 N N . GLU A 1 77 ? -12.735 18.851 26.818 1.00 86.88 77 GLU A N 1
ATOM 633 C CA . GLU A 1 77 ? -11.558 18.105 27.260 1.00 86.88 77 GLU A CA 1
ATOM 634 C C . GLU A 1 77 ? -11.915 16.921 28.173 1.00 86.88 77 GLU A C 1
ATOM 636 O O . GLU A 1 77 ? -11.322 15.850 28.044 1.00 86.88 77 GLU A O 1
ATOM 641 N N . GLN A 1 78 ? -12.916 17.059 29.053 1.00 89.81 78 GLN A N 1
ATOM 642 C CA . GLN A 1 78 ? -13.309 15.980 29.968 1.00 89.81 78 GLN A CA 1
ATOM 643 C C . GLN A 1 78 ? -13.879 14.790 29.194 1.00 89.81 78 GLN A C 1
ATOM 645 O O . GLN A 1 78 ? -13.570 13.634 29.502 1.00 89.81 78 GLN A O 1
ATOM 650 N N . TYR A 1 79 ? -14.672 15.061 28.158 1.00 88.62 79 TYR A N 1
ATOM 651 C CA . TYR A 1 79 ? -15.181 14.041 27.252 1.00 88.62 79 TYR A CA 1
ATOM 652 C C . TYR A 1 79 ? -14.051 13.337 26.483 1.00 88.62 79 TYR A C 1
ATOM 654 O O . TYR A 1 79 ? -14.021 12.103 26.430 1.00 88.62 79 TYR A O 1
ATOM 662 N N . ILE A 1 80 ? -13.092 14.092 25.936 1.00 88.62 80 ILE A N 1
ATOM 663 C CA . ILE A 1 80 ? -11.936 13.524 25.223 1.00 88.62 80 ILE A CA 1
ATOM 664 C C . ILE A 1 80 ? -11.088 12.661 26.165 1.00 88.62 80 ILE A C 1
ATOM 666 O O . ILE A 1 80 ? -10.785 11.516 25.829 1.00 88.62 80 ILE A O 1
ATOM 670 N N . LEU A 1 81 ? -10.773 13.154 27.366 1.00 89.62 81 LEU A N 1
ATOM 671 C CA . LEU A 1 81 ? -10.011 12.417 28.379 1.00 89.62 81 LEU A CA 1
ATOM 672 C C . LEU A 1 81 ? -10.721 11.135 28.814 1.00 89.62 81 LEU A C 1
ATOM 674 O O . LEU A 1 81 ? -10.077 10.099 28.988 1.00 89.62 81 LEU A O 1
ATOM 678 N N . LYS A 1 82 ? -12.050 11.169 28.967 1.00 91.88 82 LYS A N 1
ATOM 679 C CA . LYS A 1 82 ? -12.843 9.969 29.263 1.00 91.88 82 LYS A CA 1
ATOM 680 C C . LYS A 1 82 ? -12.675 8.917 28.165 1.00 91.88 82 LYS A C 1
ATOM 682 O O . LYS A 1 82 ? -12.475 7.745 28.478 1.00 91.88 82 LYS A O 1
ATOM 687 N N . ASN A 1 83 ? -12.733 9.320 26.899 1.00 91.56 83 ASN A N 1
ATOM 688 C CA . ASN A 1 83 ? -12.590 8.400 25.771 1.00 91.56 83 ASN A CA 1
ATOM 689 C C . ASN A 1 83 ? -11.150 7.901 25.596 1.00 91.56 83 ASN A C 1
ATOM 691 O O . ASN A 1 83 ? -10.957 6.720 25.318 1.00 91.56 83 ASN A O 1
ATOM 695 N N . ALA A 1 84 ? -10.150 8.750 25.839 1.00 90.69 84 ALA A N 1
ATOM 696 C CA . ALA A 1 84 ? -8.744 8.353 25.839 1.00 90.69 84 ALA A CA 1
ATOM 697 C C . ALA A 1 84 ? -8.453 7.310 26.932 1.00 90.69 84 ALA A C 1
ATOM 699 O O . ALA A 1 84 ? -7.806 6.300 26.665 1.00 90.69 84 ALA A O 1
ATOM 700 N N . LYS A 1 85 ? -9.005 7.487 28.143 1.00 93.81 85 LYS A N 1
ATOM 701 C CA . LYS A 1 85 ? -8.901 6.495 29.229 1.00 93.81 85 LYS A CA 1
ATOM 702 C C . LYS A 1 85 ? -9.538 5.159 28.854 1.00 93.81 85 LYS A C 1
ATOM 704 O O . LYS A 1 85 ? -8.928 4.122 29.075 1.00 93.81 85 LYS A O 1
ATOM 709 N N . LYS A 1 86 ? -10.727 5.174 28.240 1.00 92.44 86 LYS A N 1
ATOM 710 C CA . LYS A 1 86 ? -11.357 3.949 27.716 1.00 92.44 86 LYS A CA 1
ATOM 711 C C . LYS A 1 86 ? -10.473 3.254 26.683 1.00 92.44 86 LYS A C 1
ATOM 713 O O . LYS A 1 86 ? -10.333 2.036 26.726 1.00 92.44 86 LYS A O 1
ATOM 718 N N . ALA A 1 87 ? -9.882 4.024 25.770 1.00 92.62 87 ALA A N 1
ATOM 719 C CA . ALA A 1 87 ? -9.004 3.483 24.745 1.00 92.62 87 ALA A CA 1
ATOM 720 C C . ALA A 1 87 ? -7.753 2.834 25.343 1.00 92.62 87 ALA A C 1
ATOM 722 O O . ALA A 1 87 ? -7.394 1.738 24.924 1.00 92.62 87 ALA A O 1
ATOM 723 N N . LEU A 1 88 ? -7.155 3.456 26.364 1.00 94.12 88 LEU A N 1
ATOM 724 C CA . LEU A 1 88 ? -6.043 2.876 27.112 1.00 94.12 88 LEU A CA 1
ATOM 725 C C . LEU A 1 88 ? -6.444 1.555 27.780 1.00 94.12 88 LEU A C 1
ATOM 727 O O . LEU A 1 88 ? -5.770 0.551 27.588 1.00 94.12 88 LEU A O 1
ATOM 731 N N . THR A 1 89 ? -7.583 1.519 28.481 1.00 94.94 89 THR A N 1
ATOM 732 C CA . THR A 1 89 ? -8.082 0.287 29.115 1.00 94.94 89 THR A CA 1
ATOM 733 C C . THR A 1 89 ? -8.306 -0.838 28.098 1.00 94.94 89 THR A C 1
ATOM 735 O O . THR A 1 89 ? -7.961 -1.989 28.357 1.00 94.94 89 THR A O 1
ATOM 738 N N . LEU A 1 90 ? -8.871 -0.529 26.928 1.00 93.44 90 LEU A N 1
ATOM 739 C CA . LEU A 1 90 ? -9.067 -1.520 25.868 1.00 93.44 90 LEU A CA 1
ATOM 740 C C . LEU A 1 90 ? -7.750 -1.966 25.225 1.00 93.44 90 LEU A C 1
ATOM 742 O O . LEU A 1 90 ? -7.617 -3.144 24.910 1.00 93.44 90 LEU A O 1
ATOM 746 N N . PHE A 1 91 ? -6.788 -1.061 25.049 1.00 93.94 91 PHE A N 1
ATOM 747 C CA . PHE A 1 91 ? -5.456 -1.385 24.540 1.00 93.94 91 PHE A CA 1
ATOM 748 C C . PHE A 1 91 ? -4.703 -2.330 25.482 1.00 93.94 91 PHE A C 1
ATOM 750 O O . PHE A 1 91 ? -4.140 -3.321 25.031 1.00 93.94 91 PHE A O 1
ATOM 757 N N . GLU A 1 92 ? -4.752 -2.072 26.790 1.00 94.25 92 GLU A N 1
ATOM 758 C CA . GLU A 1 92 ? -4.134 -2.931 27.806 1.00 94.25 92 GLU A CA 1
ATOM 759 C C . GLU A 1 92 ? -4.780 -4.322 27.854 1.00 94.25 92 GLU A C 1
ATOM 761 O O . GLU A 1 92 ? -4.086 -5.327 28.004 1.00 94.25 92 GLU A O 1
ATOM 766 N N . LYS A 1 93 ? -6.110 -4.394 27.706 1.00 94.94 93 LYS A N 1
ATOM 767 C CA . LYS A 1 93 ? -6.860 -5.655 27.774 1.00 94.94 93 LYS A CA 1
ATOM 768 C C . LYS A 1 93 ? -6.822 -6.460 26.469 1.00 94.94 93 LYS A C 1
ATOM 770 O O . LYS A 1 93 ? -6.866 -7.687 26.515 1.00 94.94 93 LYS A O 1
ATOM 775 N N . TYR A 1 94 ? -6.752 -5.788 25.319 1.00 94.25 94 TYR A N 1
ATOM 776 C CA . TYR A 1 94 ? -6.847 -6.389 23.984 1.00 94.25 94 TYR A CA 1
ATOM 777 C C . TYR A 1 94 ? -5.807 -5.803 22.997 1.00 94.25 94 TYR A C 1
ATOM 779 O O . TYR A 1 94 ? -6.186 -5.257 21.954 1.00 94.25 94 TYR A O 1
ATOM 787 N N . PRO A 1 95 ? -4.495 -5.935 23.271 1.00 92.19 95 PRO A N 1
ATOM 788 C CA . PRO A 1 95 ? -3.424 -5.319 22.465 1.00 92.19 95 PRO A CA 1
ATOM 789 C C . PRO A 1 95 ? -3.332 -5.854 21.021 1.00 92.19 95 PRO A C 1
ATOM 791 O O . PRO A 1 95 ? -2.811 -5.193 20.115 1.00 92.19 95 PRO A O 1
ATOM 794 N N . ASP A 1 96 ? -3.879 -7.045 20.776 1.00 91.31 96 ASP A N 1
ATOM 795 C CA . ASP A 1 96 ? -3.939 -7.649 19.442 1.00 91.31 96 ASP A CA 1
ATOM 796 C C . ASP A 1 96 ? -5.090 -7.097 18.590 1.00 91.31 96 ASP A C 1
ATOM 798 O O . ASP A 1 96 ? -5.093 -7.276 17.374 1.00 91.31 96 ASP A O 1
ATOM 802 N N . LEU A 1 97 ? -6.060 -6.411 19.205 1.00 92.88 97 LEU A N 1
ATOM 803 C CA . LEU A 1 97 ? -7.257 -5.894 18.535 1.00 92.88 97 LEU A CA 1
ATOM 804 C C . LEU A 1 97 ? -7.333 -4.367 18.532 1.00 92.88 97 LEU A C 1
ATOM 806 O O . LEU A 1 97 ? -8.072 -3.808 17.723 1.00 92.88 97 LEU A O 1
ATOM 810 N N . VAL A 1 98 ? -6.594 -3.689 19.411 1.00 94.62 98 VAL A N 1
ATOM 811 C CA . VAL A 1 98 ? -6.593 -2.229 19.538 1.00 94.62 98 VAL A CA 1
ATOM 812 C C . VAL A 1 98 ? -5.184 -1.689 19.330 1.00 94.62 98 VAL A C 1
ATOM 814 O O . VAL A 1 98 ? -4.230 -2.170 19.929 1.00 94.62 98 VAL A O 1
ATOM 817 N N . SER A 1 99 ? -5.064 -0.665 18.490 1.00 93.88 99 SER A N 1
ATOM 818 C CA . SER A 1 99 ? -3.785 -0.055 18.107 1.00 93.88 99 SER A CA 1
ATOM 819 C C . SER A 1 99 ? -3.524 1.286 18.780 1.00 93.88 99 SER A C 1
ATOM 821 O O . SER A 1 99 ? -2.376 1.717 18.852 1.00 93.88 99 SER A O 1
ATOM 823 N N . GLY A 1 100 ? -4.573 1.971 19.244 1.00 91.38 100 GLY A N 1
ATOM 824 C CA . GLY A 1 100 ? -4.427 3.275 19.881 1.00 91.38 100 GLY A CA 1
ATOM 825 C C . GLY A 1 100 ? -5.694 4.120 19.876 1.00 91.38 100 GLY A C 1
ATOM 826 O O . GLY A 1 100 ? -6.812 3.604 19.776 1.00 91.38 100 GLY A O 1
ATOM 827 N N . PHE A 1 101 ? -5.486 5.433 19.989 1.00 92.88 101 PHE A N 1
ATOM 828 C CA . PHE A 1 101 ? -6.527 6.447 20.089 1.00 92.88 101 PHE A CA 1
ATOM 829 C C . PHE A 1 101 ? -6.311 7.582 19.082 1.00 92.88 101 PHE A C 1
ATOM 831 O O . PHE A 1 101 ? -5.168 7.937 18.803 1.00 92.88 101 PHE A O 1
ATOM 838 N N . ASP A 1 102 ? -7.395 8.165 18.569 1.00 91.81 102 ASP A N 1
ATOM 839 C CA . ASP A 1 102 ? -7.346 9.270 17.610 1.00 91.81 102 ASP A CA 1
ATOM 840 C C . ASP A 1 102 ? -8.472 10.304 17.807 1.00 91.81 102 ASP A C 1
ATOM 842 O O . ASP A 1 102 ? -9.533 10.011 18.367 1.00 91.81 102 ASP A O 1
ATOM 846 N N . LEU A 1 103 ? -8.261 11.521 17.305 1.00 89.69 103 LEU A N 1
ATOM 847 C CA . LEU A 1 103 ? -9.260 12.586 17.252 1.00 89.69 103 LEU A CA 1
ATOM 848 C C . LEU A 1 103 ? -9.703 12.826 15.807 1.00 89.69 103 LEU A C 1
ATOM 850 O O . LEU A 1 103 ? -8.887 13.064 14.928 1.00 89.69 103 LEU A O 1
ATOM 854 N N . VAL A 1 104 ? -11.014 12.800 15.567 1.00 86.94 104 VAL A N 1
ATOM 855 C CA . VAL A 1 104 ? -11.599 12.918 14.220 1.00 86.94 104 VAL A CA 1
ATOM 856 C C . VAL A 1 104 ? -12.539 14.121 14.101 1.00 86.94 104 VAL A C 1
ATOM 858 O O . VAL A 1 104 ? -12.954 14.683 15.122 1.00 86.94 104 VAL A O 1
ATOM 861 N N . ALA A 1 105 ? -12.918 14.436 12.853 1.00 83.50 105 ALA A N 1
ATOM 862 C CA . ALA A 1 105 ? -13.750 15.553 12.366 1.00 83.50 105 ALA A CA 1
ATOM 863 C C . ALA A 1 105 ? -12.974 16.779 11.856 1.00 83.50 105 ALA A C 1
ATOM 865 O O . ALA A 1 105 ? -11.749 16.790 11.907 1.00 83.50 105 ALA A O 1
ATOM 866 N N . GLU A 1 106 ? -13.707 17.766 11.318 1.00 81.00 106 GLU A N 1
ATOM 867 C CA . GLU A 1 106 ? -13.177 18.960 10.638 1.00 81.00 106 GLU A CA 1
ATOM 868 C C . GLU A 1 106 ? -12.044 19.610 11.434 1.00 81.00 106 GLU A C 1
ATOM 870 O O . GLU A 1 106 ? -12.242 20.079 12.560 1.00 81.00 106 GLU A O 1
ATOM 875 N N . GLU A 1 107 ? -10.850 19.609 10.841 1.00 77.50 107 GLU A N 1
ATOM 876 C CA . GLU A 1 107 ? -9.649 20.021 11.555 1.00 77.50 107 GLU A CA 1
ATOM 877 C C . GLU A 1 107 ? -9.586 21.532 11.769 1.00 77.50 107 GLU A C 1
ATOM 879 O O . GLU A 1 107 ? -9.197 21.974 12.851 1.00 77.50 107 GLU A O 1
ATOM 884 N N . ASP A 1 108 ? -10.068 22.297 10.788 1.00 75.00 108 ASP A N 1
ATOM 885 C CA . ASP A 1 108 ? -9.977 23.759 10.741 1.00 75.00 108 ASP A CA 1
ATOM 886 C C . ASP A 1 108 ? -10.895 24.466 11.750 1.00 75.00 108 ASP A C 1
ATOM 888 O O . ASP A 1 108 ? -10.585 25.561 12.215 1.00 75.00 108 ASP A O 1
ATOM 892 N N . LYS A 1 109 ? -12.029 23.848 12.118 1.00 67.12 109 LYS A N 1
ATOM 893 C CA . LYS A 1 109 ? -12.996 24.414 13.082 1.00 67.12 109 LYS A CA 1
ATOM 894 C C . LYS A 1 109 ? -12.800 23.937 14.522 1.00 67.12 109 LYS A C 1
ATOM 896 O O . LYS A 1 109 ? -13.480 24.429 15.423 1.00 67.12 109 LYS A O 1
ATOM 901 N N . GLY A 1 110 ? -11.925 22.959 14.760 1.00 57.44 110 GLY A N 1
ATOM 902 C CA . GLY A 1 110 ? -11.638 22.467 16.108 1.00 57.44 110 GLY A CA 1
ATOM 903 C C . GLY A 1 110 ? -10.763 23.441 16.902 1.00 57.44 110 GLY A C 1
ATOM 904 O O . GLY A 1 110 ? -9.900 24.107 16.340 1.00 57.44 110 GLY A O 1
ATOM 905 N N . SER A 1 111 ? -10.932 23.503 18.225 1.00 54.00 111 SER A N 1
ATOM 906 C CA . SER A 1 111 ? -10.051 24.287 19.096 1.00 54.00 111 SER A CA 1
ATOM 907 C C . SER A 1 111 ? -8.602 23.794 18.985 1.00 54.00 111 SER A C 1
ATOM 909 O O . SER A 1 111 ? -8.284 22.677 19.395 1.00 54.00 111 SER A O 1
ATOM 911 N N . ALA A 1 112 ? -7.710 24.644 18.463 1.00 51.84 112 ALA A N 1
ATOM 912 C CA . ALA A 1 112 ? -6.271 24.381 18.328 1.00 51.84 112 ALA A CA 1
ATOM 913 C C . ALA A 1 112 ? -5.582 23.989 19.655 1.00 51.84 112 ALA A C 1
ATOM 915 O O . ALA A 1 112 ? -4.490 23.422 19.660 1.00 51.84 112 ALA A O 1
ATOM 916 N N . THR A 1 113 ? -6.230 24.256 20.787 1.00 44.78 113 THR A N 1
ATOM 917 C CA . THR A 1 113 ? -5.738 23.989 22.139 1.00 44.78 113 THR A CA 1
ATOM 918 C C . THR A 1 113 ? -5.794 22.516 22.559 1.00 44.78 113 THR A C 1
ATOM 920 O O . THR A 1 113 ? -5.064 22.146 23.470 1.00 44.78 113 THR A O 1
ATOM 923 N N . SER A 1 114 ? -6.568 21.649 21.895 1.00 44.78 114 SER A N 1
ATOM 924 C CA . SER A 1 114 ? -6.644 20.211 22.245 1.00 44.78 114 SER A CA 1
ATOM 925 C C . SER A 1 114 ? -5.675 19.340 21.435 1.00 44.78 114 SER A C 1
ATOM 927 O O . SER A 1 114 ? -5.246 18.285 21.893 1.00 44.78 114 SER A O 1
ATOM 929 N N . SER A 1 115 ? -5.319 19.784 20.228 1.00 44.56 115 SER A N 1
ATOM 930 C CA . SER A 1 115 ? -4.376 19.116 19.320 1.00 44.56 115 SER A CA 1
ATOM 931 C C . SER A 1 115 ? -2.943 19.654 19.440 1.00 44.56 115 SER A C 1
ATOM 933 O O . SER A 1 115 ? -1.991 18.936 19.146 1.00 44.56 115 SER A O 1
ATOM 935 N N . GLY A 1 116 ? -2.769 20.895 19.912 1.00 41.56 116 GLY A N 1
ATOM 936 C CA . GLY A 1 116 ? -1.469 21.574 19.973 1.00 41.56 116 GLY A CA 1
ATOM 937 C C . GLY A 1 116 ? -0.484 21.055 21.028 1.00 41.56 116 GLY A C 1
ATOM 938 O O . GLY A 1 116 ? 0.710 21.309 20.899 1.00 41.56 116 GLY A O 1
ATOM 939 N N . TYR A 1 117 ? -0.940 20.309 22.042 1.00 42.47 117 TYR A N 1
ATOM 940 C CA . TYR A 1 117 ? -0.065 19.812 23.117 1.00 42.47 117 TYR A CA 1
ATOM 941 C C . TYR A 1 117 ? 0.536 18.420 22.872 1.00 42.47 117 TYR A C 1
ATOM 943 O O . TYR A 1 117 ? 1.496 18.068 23.552 1.00 42.47 117 TYR A O 1
ATOM 951 N N . TYR A 1 118 ? 0.030 17.639 21.908 1.00 43.03 118 TYR A N 1
ATOM 952 C CA . TYR A 1 118 ? 0.461 16.242 21.731 1.00 43.03 118 TYR A CA 1
ATOM 953 C C . TYR A 1 118 ? 1.154 15.917 20.403 1.00 43.03 118 TYR A C 1
ATOM 955 O O . TYR A 1 118 ? 1.816 14.887 20.330 1.00 43.03 118 TYR A O 1
ATOM 963 N N . LEU A 1 119 ? 1.074 16.764 19.372 1.00 40.22 119 LEU A N 1
ATOM 964 C CA . LEU A 1 119 ? 1.706 16.486 18.074 1.00 40.22 119 LEU A CA 1
ATOM 965 C C . LEU A 1 119 ? 2.229 17.774 17.421 1.00 40.22 119 LEU A C 1
ATOM 967 O O . LEU A 1 119 ? 1.619 18.324 16.508 1.00 40.22 119 LEU A O 1
ATOM 971 N N . SER A 1 120 ? 3.386 18.256 17.879 1.00 36.81 120 SER A N 1
ATOM 972 C CA . SER A 1 120 ? 4.159 19.299 17.194 1.00 36.81 120 SER A CA 1
ATOM 973 C C . SER A 1 120 ? 5.470 18.734 16.645 1.00 36.81 120 SER A C 1
ATOM 975 O O . SER A 1 120 ? 6.556 18.950 17.165 1.00 36.81 120 SER A O 1
ATOM 977 N N . SER A 1 121 ? 5.383 17.975 15.558 1.00 38.91 121 SER A N 1
ATOM 978 C CA . SER A 1 121 ? 6.424 17.926 14.523 1.00 38.91 121 SER A CA 1
ATOM 979 C C . SER A 1 121 ? 5.894 17.132 13.335 1.00 38.91 121 SER A C 1
ATOM 981 O O . SER A 1 121 ? 5.105 16.212 13.505 1.00 38.91 121 SER A O 1
ATOM 983 N N . VAL A 1 122 ? 6.341 17.505 12.137 1.00 36.75 122 VAL A N 1
ATOM 984 C CA . VAL A 1 122 ? 5.884 17.020 10.823 1.00 36.75 122 VAL A CA 1
ATOM 985 C C . VAL A 1 122 ? 4.652 17.754 10.273 1.00 36.75 122 VAL A C 1
ATOM 987 O O . VAL A 1 122 ? 3.684 17.158 9.822 1.00 36.75 122 VAL A O 1
ATOM 990 N N . TRP A 1 123 ? 4.740 19.084 10.223 1.00 31.14 123 TRP A N 1
ATOM 991 C CA . TRP A 1 123 ? 4.020 19.859 9.213 1.00 31.14 123 TRP A CA 1
ATOM 992 C C . TRP A 1 123 ? 5.006 20.198 8.100 1.00 31.14 123 TRP A C 1
ATOM 994 O O . TRP A 1 123 ? 5.813 21.113 8.233 1.00 31.14 123 TRP A O 1
ATOM 1004 N N . ASN A 1 124 ? 4.968 19.420 7.021 1.00 28.38 124 ASN A N 1
ATOM 1005 C CA . ASN A 1 124 ? 5.470 19.862 5.730 1.00 28.38 124 ASN A CA 1
ATOM 1006 C C . ASN A 1 124 ? 4.344 19.720 4.710 1.00 28.38 124 ASN A C 1
ATOM 1008 O O . ASN A 1 124 ? 3.695 18.683 4.595 1.00 28.38 124 ASN A O 1
ATOM 1012 N N . THR A 1 125 ? 4.112 20.830 4.030 1.00 36.91 125 THR A N 1
ATOM 1013 C CA . THR A 1 125 ? 3.033 21.153 3.107 1.00 36.91 125 THR A CA 1
ATOM 1014 C C . THR A 1 125 ? 2.905 20.157 1.956 1.00 36.91 125 THR A C 1
ATOM 1016 O O . THR A 1 125 ? 3.546 20.347 0.935 1.00 36.91 125 THR A O 1
ATOM 1019 N N . TYR A 1 126 ? 2.045 19.146 2.102 1.00 37.53 126 TYR A N 1
ATOM 1020 C CA . TYR A 1 126 ? 1.333 18.464 1.010 1.00 37.53 126 TYR A CA 1
ATOM 1021 C C . TYR A 1 126 ? 0.023 17.906 1.577 1.00 37.53 126 TYR A C 1
ATOM 1023 O O . TYR A 1 126 ? -0.081 16.735 1.923 1.00 37.53 126 TYR A O 1
ATOM 1031 N N . CYS A 1 127 ? -0.971 18.779 1.742 1.00 40.34 127 CYS A N 1
ATOM 1032 C CA . CYS A 1 127 ? -2.326 18.383 2.109 1.00 40.34 127 CYS A CA 1
ATOM 1033 C C . CYS A 1 127 ? -3.275 18.938 1.054 1.00 40.34 127 CYS A C 1
ATOM 1035 O O . CYS A 1 127 ? -3.585 20.125 1.036 1.00 40.34 127 CYS A O 1
ATOM 1037 N N . THR A 1 128 ? -3.630 18.090 0.100 1.00 42.12 128 THR A N 1
ATOM 1038 C CA . THR A 1 128 ? -4.884 18.090 -0.659 1.00 42.12 128 THR A CA 1
ATOM 1039 C C . THR A 1 128 ? -4.830 16.843 -1.539 1.00 42.12 128 THR A C 1
ATOM 1041 O O . THR A 1 128 ? -3.791 16.547 -2.117 1.00 42.12 128 THR A O 1
ATOM 1044 N N . ILE A 1 129 ? -5.949 16.122 -1.630 1.00 42.66 129 ILE A N 1
ATOM 1045 C CA . ILE A 1 129 ? -6.118 14.820 -2.306 1.00 42.66 129 ILE A CA 1
ATOM 1046 C C . ILE A 1 129 ? -5.674 13.613 -1.452 1.00 42.66 129 ILE A C 1
ATOM 1048 O O . ILE A 1 129 ? -4.703 12.941 -1.772 1.00 42.66 129 ILE A O 1
ATOM 1052 N N . LEU A 1 130 ? -6.400 13.320 -0.363 1.00 43.84 130 LEU A N 1
ATOM 1053 C CA . LEU A 1 130 ? -6.590 11.922 0.095 1.00 43.84 130 LEU A CA 1
ATOM 1054 C C . LEU A 1 130 ? -7.752 11.720 1.094 1.00 43.84 130 LEU A C 1
ATOM 1056 O O . LEU A 1 130 ? -8.006 10.606 1.530 1.00 43.84 130 LEU A O 1
ATOM 1060 N N . THR A 1 131 ? -8.489 12.766 1.476 1.00 44.19 131 THR A N 1
ATOM 1061 C CA . THR A 1 131 ? -9.611 12.666 2.435 1.00 44.19 131 THR A CA 1
ATOM 1062 C C . THR A 1 131 ? -10.988 12.458 1.791 1.00 44.19 131 THR A C 1
ATOM 1064 O O . THR A 1 131 ? -12.003 12.608 2.465 1.00 44.19 131 THR A O 1
ATOM 1067 N N . ILE A 1 132 ? -11.058 12.143 0.494 1.00 48.91 132 ILE A N 1
ATOM 1068 C CA . ILE A 1 132 ? -12.287 12.348 -0.290 1.00 48.91 132 ILE A CA 1
ATOM 1069 C C . ILE A 1 132 ? -13.025 11.051 -0.676 1.00 48.91 132 ILE A C 1
ATOM 1071 O O . ILE A 1 132 ? -14.236 11.092 -0.822 1.00 48.91 132 ILE A O 1
ATOM 1075 N N . LEU A 1 133 ? -12.406 9.877 -0.796 1.00 44.97 133 LEU A N 1
ATOM 1076 C CA . LEU A 1 133 ? -13.010 8.844 -1.659 1.00 44.97 133 LEU A CA 1
ATOM 1077 C C . LEU A 1 133 ? -14.188 8.024 -1.078 1.00 44.97 133 LEU A C 1
ATOM 1079 O O . LEU A 1 133 ? -15.118 7.722 -1.825 1.00 44.97 133 LEU A O 1
ATOM 1083 N N . LEU A 1 134 ? -14.276 7.792 0.239 1.00 43.69 134 LEU A N 1
ATOM 1084 C CA . LEU A 1 134 ? -15.413 7.045 0.826 1.00 43.69 134 LEU A CA 1
ATOM 1085 C C . LEU A 1 134 ? -16.737 7.836 0.876 1.00 43.69 134 LEU A C 1
ATOM 1087 O O . LEU A 1 134 ? -17.806 7.246 0.999 1.00 43.69 134 LEU A O 1
ATOM 1091 N N . LEU A 1 135 ? -16.697 9.171 0.777 1.00 50.62 135 LEU A N 1
ATOM 1092 C CA . LEU A 1 135 ? -17.904 10.017 0.750 1.00 50.62 135 LEU A CA 1
ATOM 1093 C C . LEU A 1 135 ? -18.471 10.214 -0.671 1.00 50.62 135 LEU A C 1
ATOM 1095 O O . LEU A 1 135 ? -19.572 10.743 -0.806 1.00 50.62 135 LEU A O 1
ATOM 1099 N N . PHE A 1 136 ? -17.751 9.786 -1.717 1.00 52.78 136 PHE A N 1
ATOM 1100 C CA . PHE A 1 136 ? -18.093 10.023 -3.130 1.00 52.78 136 PHE A CA 1
ATOM 1101 C C . PHE A 1 136 ? -18.545 8.762 -3.892 1.00 52.78 136 PHE A C 1
ATOM 1103 O O . PHE A 1 136 ? -18.664 8.801 -5.114 1.00 52.78 136 PHE A O 1
ATOM 1110 N N . GLY A 1 137 ? -18.856 7.669 -3.186 1.00 44.41 137 GLY A N 1
ATOM 1111 C CA . GLY A 1 137 ? -19.438 6.463 -3.792 1.00 44.41 137 GLY A CA 1
ATOM 1112 C C . GLY A 1 137 ? -18.428 5.516 -4.443 1.00 44.41 137 GLY A C 1
ATOM 1113 O O . GLY A 1 137 ? -18.810 4.753 -5.326 1.00 44.41 137 GLY A O 1
ATOM 1114 N N . TYR A 1 138 ? -17.160 5.566 -4.022 1.00 53.22 138 TYR A N 1
ATOM 1115 C CA . TYR A 1 138 ? -16.166 4.552 -4.367 1.00 53.22 138 TYR A CA 1
ATOM 1116 C C . TYR A 1 138 ? -15.947 3.633 -3.165 1.00 53.22 138 TYR A C 1
ATOM 1118 O O . TYR A 1 138 ? -15.489 4.077 -2.113 1.00 53.22 138 TYR A O 1
ATOM 1126 N N . ASP A 1 139 ? -16.262 2.352 -3.339 1.00 58.59 139 ASP A N 1
ATOM 1127 C CA . ASP A 1 139 ? -16.133 1.321 -2.301 1.00 58.59 139 ASP A CA 1
ATOM 1128 C C . ASP A 1 139 ? -14.750 0.628 -2.335 1.00 58.59 139 ASP A C 1
ATOM 1130 O O . ASP A 1 139 ? -14.566 -0.425 -1.725 1.00 58.59 139 ASP A O 1
ATOM 1134 N N . GLU A 1 140 ? -13.780 1.204 -3.062 1.00 69.31 140 GLU A N 1
ATOM 1135 C CA . GLU A 1 140 ? -12.572 0.519 -3.539 1.00 69.31 140 GLU A CA 1
ATOM 1136 C C . GLU A 1 140 ? -11.269 1.315 -3.287 1.00 69.31 140 GLU A C 1
ATOM 1138 O O . GLU A 1 140 ? -11.095 2.422 -3.801 1.00 69.31 140 GLU A O 1
ATOM 1143 N N . PHE A 1 141 ? -10.302 0.721 -2.572 1.00 76.88 141 PHE A N 1
ATOM 1144 C CA . PHE A 1 141 ? -8.928 1.227 -2.395 1.00 76.88 141 PHE A CA 1
ATOM 1145 C C . PHE A 1 141 ? -8.176 1.399 -3.721 1.00 76.88 141 PHE A C 1
ATOM 1147 O O . PHE A 1 141 ? -7.236 2.191 -3.817 1.00 76.88 141 PHE A O 1
ATOM 1154 N N . THR A 1 142 ? -8.545 0.636 -4.749 1.00 84.62 142 THR A N 1
ATOM 1155 C CA . THR A 1 142 ? -7.884 0.672 -6.060 1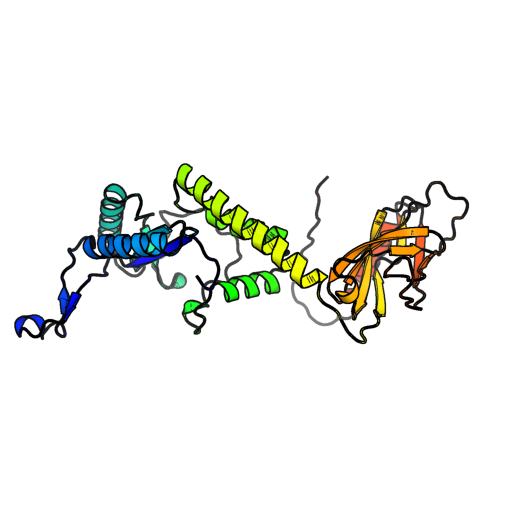.00 84.62 142 THR A CA 1
ATOM 1156 C C . THR A 1 142 ? -7.961 2.064 -6.699 1.00 84.62 142 THR A C 1
ATOM 1158 O O . THR A 1 142 ? -7.030 2.472 -7.399 1.00 84.62 142 THR A O 1
ATOM 1161 N N . VAL A 1 143 ? -9.023 2.824 -6.411 1.00 84.81 143 VAL A N 1
ATOM 1162 C CA . VAL A 1 143 ? -9.222 4.183 -6.931 1.00 84.81 143 VAL A CA 1
ATOM 1163 C C . VAL A 1 143 ? -8.189 5.150 -6.353 1.00 84.81 143 VAL A C 1
ATOM 1165 O O . VAL A 1 143 ? -7.551 5.875 -7.116 1.00 84.81 143 VAL A O 1
ATOM 1168 N N . ASP A 1 144 ? -7.932 5.105 -5.041 1.00 84.50 144 ASP A N 1
ATOM 1169 C CA . ASP A 1 144 ? -6.885 5.919 -4.405 1.00 84.50 144 ASP A CA 1
ATOM 1170 C C . ASP A 1 144 ? -5.501 5.629 -5.003 1.00 84.50 144 ASP A C 1
ATOM 1172 O O . ASP A 1 144 ? -4.717 6.540 -5.279 1.00 84.50 144 ASP A O 1
ATOM 1176 N N . TRP A 1 145 ? -5.200 4.347 -5.241 1.00 88.69 145 TRP A N 1
ATOM 1177 C CA . TRP A 1 145 ? -3.942 3.930 -5.864 1.00 88.69 145 TRP A CA 1
ATOM 1178 C C . TRP A 1 145 ? -3.810 4.434 -7.301 1.00 88.69 145 TRP A C 1
ATOM 1180 O O . TRP A 1 145 ? -2.721 4.860 -7.692 1.00 88.69 145 TRP A O 1
ATOM 1190 N N . TYR A 1 146 ? -4.894 4.403 -8.082 1.00 87.62 146 TYR A N 1
ATOM 1191 C CA . TYR A 1 146 ? -4.917 4.943 -9.439 1.00 87.62 146 TYR A CA 1
ATOM 1192 C C . TYR A 1 146 ? -4.673 6.455 -9.438 1.00 87.62 146 TYR A C 1
ATOM 1194 O O . TYR A 1 146 ? -3.793 6.930 -10.156 1.00 87.62 146 TYR A O 1
ATOM 1202 N N . GLU A 1 147 ? -5.389 7.200 -8.595 1.00 87.12 147 GLU A N 1
ATOM 1203 C CA . GLU A 1 147 ? -5.243 8.653 -8.487 1.00 87.12 147 GLU A CA 1
ATOM 1204 C C . GLU A 1 147 ? -3.828 9.049 -8.059 1.00 87.12 147 GLU A C 1
ATOM 1206 O O . GLU A 1 147 ? -3.207 9.895 -8.704 1.00 87.12 147 GLU A O 1
ATOM 1211 N N . ALA A 1 148 ? -3.266 8.398 -7.034 1.00 87.44 148 ALA A N 1
ATOM 1212 C CA . ALA A 1 148 ? -1.898 8.655 -6.589 1.00 87.44 148 ALA A CA 1
ATOM 1213 C C . ALA A 1 148 ? -0.871 8.314 -7.679 1.00 87.44 148 ALA A C 1
ATOM 1215 O O . ALA A 1 148 ? 0.043 9.096 -7.944 1.00 87.44 148 ALA A O 1
ATOM 1216 N N . PHE A 1 149 ? -1.026 7.169 -8.350 1.00 88.00 149 PHE A N 1
ATOM 1217 C CA . PHE A 1 149 ? -0.132 6.759 -9.430 1.00 88.00 149 PHE A CA 1
ATOM 1218 C C . PHE A 1 149 ? -0.135 7.760 -10.589 1.00 88.00 149 PHE A C 1
ATOM 1220 O O . PHE A 1 149 ? 0.931 8.205 -11.023 1.00 88.00 149 PHE A O 1
ATOM 1227 N N . MET A 1 150 ? -1.327 8.138 -11.057 1.00 84.31 150 MET A N 1
ATOM 1228 C CA . MET A 1 150 ? -1.500 9.031 -12.200 1.00 84.31 150 MET A CA 1
ATOM 1229 C C . MET A 1 150 ? -1.123 10.476 -11.868 1.00 84.31 150 MET A C 1
ATOM 1231 O O . MET A 1 150 ? -0.479 11.138 -12.683 1.00 84.31 150 MET A O 1
ATOM 1235 N N . SER A 1 151 ? -1.479 10.958 -10.676 1.00 85.88 151 SER A N 1
ATOM 1236 C CA . SER A 1 151 ? -1.273 12.353 -10.277 1.00 85.88 151 SER A CA 1
ATOM 1237 C C . SER A 1 151 ? 0.149 12.637 -9.806 1.00 85.88 151 SER A C 1
ATOM 1239 O O . SER A 1 151 ? 0.681 13.710 -10.082 1.00 85.88 151 SER A O 1
ATOM 1241 N N . TRP A 1 152 ? 0.790 11.701 -9.098 1.00 87.19 152 TRP A N 1
ATOM 1242 C CA . TRP A 1 152 ? 2.130 11.917 -8.532 1.00 87.19 152 TRP A CA 1
ATOM 1243 C C . TRP A 1 152 ? 3.258 11.383 -9.423 1.00 87.19 152 TRP A C 1
ATOM 1245 O O . TRP A 1 152 ? 4.429 11.505 -9.068 1.00 87.19 152 TRP A O 1
ATOM 1255 N N . GLY A 1 153 ? 2.934 10.808 -10.588 1.00 85.12 153 GLY A N 1
ATOM 1256 C CA . GLY A 1 153 ? 3.927 10.303 -11.540 1.00 85.12 153 GLY A CA 1
ATOM 1257 C C . GLY A 1 153 ? 4.727 9.113 -11.005 1.00 85.12 153 GLY A C 1
ATOM 1258 O O . GLY A 1 153 ? 5.914 8.979 -11.309 1.00 85.12 153 GLY A O 1
ATOM 1259 N N . LEU A 1 154 ? 4.086 8.273 -10.189 1.00 89.12 154 LEU A N 1
ATOM 1260 C CA . LEU A 1 154 ? 4.722 7.125 -9.547 1.00 89.12 154 LEU A CA 1
ATOM 1261 C C . LEU A 1 154 ? 5.067 6.043 -10.577 1.00 89.12 154 LEU A C 1
ATOM 1263 O O . LEU A 1 154 ? 4.418 5.903 -11.611 1.00 89.12 154 LEU A O 1
ATOM 1267 N N . ASN A 1 155 ? 6.075 5.228 -10.281 1.00 90.00 155 ASN A N 1
ATOM 1268 C CA . ASN A 1 155 ? 6.387 4.019 -11.043 1.00 90.00 155 ASN A CA 1
ATOM 1269 C C . ASN A 1 155 ? 6.197 2.751 -10.188 1.00 90.00 155 ASN A C 1
ATOM 1271 O O . ASN A 1 155 ? 5.912 2.811 -8.994 1.00 90.00 155 ASN A O 1
ATOM 1275 N N . LEU A 1 156 ? 6.376 1.569 -10.787 1.00 91.12 156 LEU A N 1
ATOM 1276 C CA . LEU A 1 156 ? 6.183 0.286 -10.097 1.00 91.12 156 LEU A CA 1
ATOM 1277 C C . LEU A 1 156 ? 7.049 0.126 -8.830 1.00 91.12 156 LEU A C 1
ATOM 1279 O O . LEU A 1 156 ? 6.618 -0.528 -7.879 1.00 91.12 156 LEU A O 1
ATOM 1283 N N . ALA A 1 157 ? 8.259 0.691 -8.803 1.00 93.81 157 ALA A N 1
ATOM 1284 C CA . ALA A 1 157 ? 9.115 0.652 -7.620 1.00 93.81 157 ALA A CA 1
ATOM 1285 C C . ALA A 1 157 ? 8.555 1.534 -6.496 1.00 93.81 157 ALA A C 1
ATOM 1287 O O . ALA A 1 157 ? 8.550 1.105 -5.343 1.00 93.81 157 ALA A O 1
ATOM 1288 N N . ASP A 1 158 ? 8.013 2.706 -6.832 1.00 95.31 158 ASP A N 1
ATOM 1289 C CA . ASP A 1 158 ? 7.359 3.593 -5.865 1.00 95.31 158 ASP A CA 1
ATOM 1290 C C . ASP A 1 158 ? 6.100 2.940 -5.292 1.00 95.31 158 ASP A C 1
ATOM 1292 O O . ASP A 1 158 ? 5.926 2.896 -4.076 1.00 95.31 158 ASP A O 1
ATOM 1296 N N . LEU A 1 159 ? 5.271 2.332 -6.149 1.00 94.75 159 LEU A N 1
ATOM 1297 C CA . LEU A 1 159 ? 4.085 1.591 -5.714 1.00 94.75 159 LEU A CA 1
ATOM 1298 C C . LEU A 1 159 ? 4.455 0.437 -4.773 1.00 94.75 159 LEU A C 1
ATOM 1300 O O . LEU A 1 159 ? 3.840 0.250 -3.722 1.00 94.75 159 LEU A O 1
ATOM 1304 N N . ARG A 1 160 ? 5.512 -0.313 -5.108 1.00 95.75 160 ARG A N 1
ATOM 1305 C CA . ARG A 1 160 ? 6.046 -1.371 -4.242 1.00 95.75 160 ARG A CA 1
ATOM 1306 C C . ARG A 1 160 ? 6.514 -0.811 -2.896 1.00 95.75 160 ARG A C 1
ATOM 1308 O O . ARG A 1 160 ? 6.274 -1.439 -1.866 1.00 95.75 160 ARG A O 1
ATOM 1315 N N . HIS A 1 161 ? 7.176 0.345 -2.888 1.00 95.12 161 HIS A N 1
ATOM 1316 C CA . HIS A 1 161 ? 7.600 1.007 -1.656 1.00 95.12 161 HIS A CA 1
ATOM 1317 C C . HIS A 1 161 ? 6.420 1.480 -0.809 1.00 95.12 161 HIS A C 1
ATOM 1319 O O . HIS A 1 161 ? 6.437 1.249 0.396 1.00 95.12 161 HIS A O 1
ATOM 1325 N N . LEU A 1 162 ? 5.385 2.077 -1.403 1.00 95.00 162 LEU A N 1
ATOM 1326 C CA . LEU A 1 162 ? 4.178 2.488 -0.679 1.00 95.00 162 LEU A CA 1
ATOM 1327 C C . LEU A 1 162 ? 3.470 1.287 -0.038 1.00 95.00 162 LEU A C 1
ATOM 1329 O O . LEU A 1 162 ? 3.122 1.334 1.142 1.00 95.00 162 LEU A O 1
ATOM 1333 N N . ALA A 1 163 ? 3.354 0.175 -0.769 1.00 94.44 163 ALA A N 1
ATOM 1334 C CA . ALA A 1 163 ? 2.770 -1.059 -0.250 1.00 94.44 163 ALA A CA 1
ATOM 1335 C C . ALA A 1 163 ? 3.608 -1.663 0.890 1.00 94.44 163 ALA A C 1
ATOM 1337 O O . ALA A 1 163 ? 3.068 -2.174 1.865 1.00 94.44 163 ALA A O 1
ATOM 1338 N N . PHE A 1 164 ? 4.937 -1.584 0.810 1.00 93.19 164 PHE A N 1
ATOM 1339 C CA . PHE A 1 164 ? 5.795 -2.024 1.910 1.00 93.19 164 PHE A CA 1
ATOM 1340 C C . PHE A 1 164 ? 5.727 -1.075 3.116 1.00 93.19 164 PHE A C 1
ATOM 1342 O O . PHE A 1 164 ? 5.752 -1.520 4.264 1.00 93.19 164 PHE A O 1
ATOM 1349 N N . ASN A 1 165 ? 5.603 0.230 2.873 1.00 95.06 165 ASN A N 1
ATOM 1350 C CA . ASN A 1 165 ? 5.476 1.235 3.920 1.00 95.06 165 ASN A CA 1
ATOM 1351 C C . ASN A 1 165 ? 4.190 1.051 4.731 1.00 95.06 165 ASN A C 1
ATOM 1353 O O . ASN A 1 165 ? 4.245 1.193 5.951 1.00 95.06 165 ASN A O 1
ATOM 1357 N N . SER A 1 166 ? 3.073 0.663 4.107 1.00 95.06 166 SER A N 1
ATOM 1358 C CA . SER A 1 166 ? 1.834 0.383 4.846 1.00 95.06 166 SER A CA 1
ATOM 1359 C C . SER A 1 166 ? 2.005 -0.756 5.862 1.00 95.06 166 SER A C 1
ATOM 1361 O O . SER A 1 166 ? 1.486 -0.675 6.972 1.00 95.06 166 SER A O 1
ATOM 1363 N N . LEU A 1 167 ? 2.822 -1.772 5.553 1.00 93.88 167 LEU A N 1
ATOM 1364 C CA . LEU A 1 167 ? 3.199 -2.815 6.513 1.00 93.88 167 LEU A CA 1
ATOM 1365 C C . LEU A 1 167 ? 4.213 -2.311 7.545 1.00 93.88 167 LEU A C 1
ATOM 1367 O O . LEU A 1 167 ? 4.068 -2.580 8.739 1.00 93.88 167 LEU A O 1
ATOM 1371 N N . ARG A 1 168 ? 5.235 -1.564 7.112 1.00 93.69 168 ARG A N 1
ATOM 1372 C CA . ARG A 1 168 ? 6.298 -1.046 7.987 1.00 93.69 168 ARG A CA 1
ATOM 1373 C C . ARG A 1 168 ? 5.745 -0.148 9.093 1.00 93.69 168 ARG A C 1
ATOM 1375 O O . ARG A 1 168 ? 6.150 -0.300 10.249 1.00 93.69 168 ARG A O 1
ATOM 1382 N N . TYR A 1 169 ? 4.835 0.752 8.736 1.00 94.75 169 TYR A N 1
ATOM 1383 C CA . TYR A 1 169 ? 4.239 1.739 9.636 1.00 94.75 169 TYR A CA 1
ATOM 1384 C C . TYR A 1 169 ? 2.932 1.270 10.289 1.00 94.75 169 TYR A C 1
ATOM 1386 O O . TYR A 1 169 ? 2.355 2.019 11.068 1.00 94.75 169 TYR A O 1
ATOM 1394 N N . SER A 1 170 ? 2.496 0.030 10.039 1.00 95.81 170 SER A N 1
ATOM 1395 C CA . SER A 1 170 ? 1.378 -0.574 10.774 1.00 95.81 170 SER A CA 1
ATOM 1396 C C . SER A 1 170 ? 1.682 -0.754 12.267 1.00 95.81 170 SER A C 1
ATOM 1398 O O . SER A 1 170 ? 2.843 -0.813 12.694 1.00 95.81 170 SER A O 1
ATOM 1400 N N . SER A 1 171 ? 0.624 -0.930 13.055 1.00 95.69 171 SER A N 1
ATOM 1401 C CA . SER A 1 171 ? 0.663 -1.246 14.491 1.00 95.69 171 SER A CA 1
ATOM 1402 C C . SER A 1 171 ? 0.834 -2.744 14.803 1.00 95.69 171 SER A C 1
ATOM 1404 O O . SER A 1 171 ? 0.680 -3.181 15.948 1.00 95.69 171 SER A O 1
ATOM 1406 N N . LEU A 1 172 ? 1.149 -3.553 13.789 1.00 94.94 172 LEU A N 1
ATOM 1407 C CA . LEU A 1 172 ? 1.519 -4.954 13.967 1.00 94.94 172 LEU A CA 1
ATOM 1408 C C . LEU A 1 172 ? 2.818 -5.072 14.781 1.00 94.94 172 LEU A C 1
ATOM 1410 O O . LEU A 1 172 ? 3.750 -4.274 14.629 1.00 94.94 172 LEU A O 1
ATOM 1414 N N . SER A 1 173 ? 2.906 -6.106 15.613 1.00 94.44 173 SER A N 1
ATOM 1415 C CA . SER A 1 173 ? 4.147 -6.474 16.295 1.00 94.44 173 SER A CA 1
ATOM 1416 C C . SER A 1 173 ? 5.219 -6.921 15.294 1.00 94.44 173 SER A C 1
ATOM 1418 O O . SER A 1 173 ? 4.934 -7.253 14.142 1.00 94.44 173 SER A O 1
ATOM 1420 N N . SER A 1 174 ? 6.486 -6.957 15.712 1.00 94.88 174 SER A N 1
ATOM 1421 C CA . SER A 1 174 ? 7.594 -7.346 14.826 1.00 94.88 174 SER A CA 1
ATOM 1422 C C . SER A 1 174 ? 7.426 -8.751 14.225 1.00 94.88 174 SER A C 1
ATOM 1424 O O . SER A 1 174 ? 7.776 -8.968 13.064 1.00 94.88 174 SER A O 1
ATOM 1426 N N . SER A 1 175 ? 6.867 -9.699 14.985 1.00 94.56 175 SER A N 1
ATOM 1427 C CA . SER A 1 175 ? 6.574 -11.056 14.507 1.00 94.56 175 SER A CA 1
ATOM 1428 C C . SER A 1 175 ? 5.439 -11.058 13.481 1.00 94.56 175 SER A C 1
ATOM 1430 O O . SER A 1 175 ? 5.579 -11.656 12.412 1.00 94.56 175 SER A O 1
ATOM 1432 N N . GLU A 1 176 ? 4.350 -10.337 13.753 1.00 95.19 176 GLU A N 1
ATOM 1433 C CA . GLU A 1 176 ? 3.224 -10.195 12.827 1.00 95.19 176 GLU A CA 1
ATOM 1434 C C . GLU A 1 176 ? 3.629 -9.484 11.534 1.00 95.19 176 GLU A C 1
ATOM 1436 O O . GLU A 1 176 ? 3.238 -9.922 10.453 1.00 95.19 176 GLU A O 1
ATOM 1441 N N . LYS A 1 177 ? 4.468 -8.442 11.615 1.00 96.12 177 LYS A N 1
ATOM 1442 C CA . LYS A 1 177 ? 5.020 -7.746 10.443 1.00 96.12 177 LYS A CA 1
ATOM 1443 C C . LYS A 1 177 ? 5.814 -8.686 9.550 1.00 96.12 177 LYS A C 1
ATOM 1445 O O . LYS A 1 177 ? 5.675 -8.617 8.331 1.00 96.12 177 LYS A O 1
ATOM 1450 N N . ASN A 1 178 ? 6.612 -9.586 10.129 1.00 96.12 178 ASN A N 1
ATOM 1451 C CA . ASN A 1 178 ? 7.344 -10.578 9.344 1.00 96.12 178 ASN A CA 1
ATOM 1452 C C . ASN A 1 178 ? 6.377 -11.526 8.615 1.00 96.12 178 ASN A C 1
ATOM 1454 O O . ASN A 1 178 ? 6.506 -11.726 7.411 1.00 96.12 178 ASN A O 1
ATOM 1458 N N . VAL A 1 179 ? 5.353 -12.043 9.303 1.00 95.62 179 VAL A N 1
ATOM 1459 C CA . VAL A 1 179 ? 4.327 -12.901 8.679 1.00 95.62 179 VAL A CA 1
ATOM 1460 C C . VAL A 1 179 ? 3.576 -12.158 7.569 1.00 95.62 179 VAL A C 1
ATOM 1462 O O . VAL A 1 179 ? 3.397 -12.700 6.477 1.00 95.62 179 VAL A O 1
ATOM 1465 N N . ALA A 1 180 ? 3.170 -10.913 7.822 1.00 96.31 180 ALA A N 1
ATOM 1466 C CA . ALA A 1 180 ? 2.490 -10.065 6.850 1.00 96.31 180 ALA A CA 1
ATOM 1467 C C . ALA A 1 180 ? 3.359 -9.817 5.614 1.00 96.31 180 ALA A C 1
ATOM 1469 O O . ALA A 1 180 ? 2.887 -9.961 4.488 1.00 96.31 180 ALA A O 1
ATOM 1470 N N . TYR A 1 181 ? 4.647 -9.531 5.817 1.00 95.88 181 TYR A N 1
ATOM 1471 C CA . TYR A 1 181 ? 5.602 -9.355 4.731 1.00 95.88 181 TYR A CA 1
ATOM 1472 C C . TYR A 1 181 ? 5.737 -10.613 3.871 1.00 95.88 181 TYR A C 1
ATOM 1474 O O . TYR A 1 181 ? 5.722 -10.499 2.649 1.00 95.88 181 TYR A O 1
ATOM 1482 N N . GLN A 1 182 ? 5.821 -11.808 4.468 1.00 95.94 182 GLN A N 1
ATOM 1483 C CA . GLN A 1 182 ? 5.917 -13.049 3.690 1.00 95.94 182 GLN A CA 1
ATOM 1484 C C . GLN A 1 182 ? 4.664 -13.285 2.834 1.00 95.94 182 GLN A C 1
ATOM 1486 O O . GLN A 1 182 ? 4.778 -13.569 1.640 1.00 95.94 182 GLN A O 1
ATOM 1491 N N . LYS A 1 183 ? 3.466 -13.106 3.408 1.00 95.31 183 LYS A N 1
ATOM 1492 C CA . LYS A 1 183 ? 2.195 -13.237 2.671 1.00 95.31 183 LYS A CA 1
ATOM 1493 C C . LYS A 1 183 ? 2.089 -12.224 1.527 1.00 95.31 183 LYS A C 1
ATOM 1495 O O . LYS A 1 183 ? 1.747 -12.591 0.397 1.00 95.31 183 LYS A O 1
ATOM 1500 N N . TRP A 1 184 ? 2.447 -10.971 1.800 1.00 95.69 184 TRP A N 1
ATOM 1501 C CA . TRP A 1 184 ? 2.461 -9.909 0.800 1.00 95.69 184 TRP A CA 1
ATOM 1502 C C . TRP A 1 184 ? 3.484 -10.188 -0.302 1.00 95.69 184 TRP A C 1
ATOM 1504 O O . TRP A 1 184 ? 3.155 -10.069 -1.479 1.00 95.69 184 TRP A O 1
ATOM 1514 N N . LYS A 1 185 ? 4.699 -10.627 0.049 1.00 95.56 185 LYS A N 1
ATOM 1515 C CA . LYS A 1 185 ? 5.776 -10.912 -0.907 1.00 95.56 185 LYS A CA 1
ATOM 1516 C C . LYS A 1 185 ? 5.371 -11.991 -1.906 1.00 95.56 185 LYS A C 1
ATOM 1518 O O . LYS A 1 185 ? 5.553 -11.791 -3.103 1.00 95.56 185 LYS A O 1
ATOM 1523 N N . LEU A 1 186 ? 4.775 -13.085 -1.431 1.00 94.81 186 LEU A N 1
ATOM 1524 C CA . LEU A 1 186 ? 4.252 -14.150 -2.295 1.00 94.81 186 LEU A CA 1
ATOM 1525 C C . LEU A 1 186 ? 3.166 -13.628 -3.246 1.00 94.81 186 LEU A C 1
ATOM 1527 O O . LEU A 1 186 ? 3.162 -13.946 -4.435 1.00 94.81 186 LEU A O 1
ATOM 1531 N N . SER A 1 187 ? 2.271 -12.786 -2.729 1.00 93.62 187 SER A N 1
ATOM 1532 C CA . SER A 1 187 ? 1.183 -12.192 -3.513 1.00 93.62 187 SER A CA 1
ATOM 1533 C C . SER A 1 187 ? 1.714 -11.210 -4.564 1.00 93.62 187 SER A C 1
ATOM 1535 O O . SER A 1 187 ? 1.275 -11.236 -5.712 1.00 93.62 187 SER A O 1
ATOM 1537 N N . TYR A 1 188 ? 2.710 -10.397 -4.204 1.00 95.00 188 TYR A N 1
ATOM 1538 C CA . TYR A 1 188 ? 3.391 -9.468 -5.101 1.00 95.00 188 TYR A CA 1
ATOM 1539 C C . TYR A 1 188 ? 4.157 -10.204 -6.204 1.00 95.00 188 TYR A C 1
ATOM 1541 O O . TYR A 1 188 ? 4.038 -9.848 -7.372 1.00 95.00 188 TYR A O 1
ATOM 1549 N N . ASP A 1 189 ? 4.899 -11.260 -5.870 1.00 95.94 189 ASP A N 1
ATOM 1550 C CA . ASP A 1 189 ? 5.632 -12.048 -6.865 1.00 95.94 189 ASP A CA 1
ATOM 1551 C C . ASP A 1 189 ? 4.683 -12.708 -7.870 1.00 95.94 189 ASP A C 1
ATOM 1553 O O . ASP A 1 189 ? 4.932 -12.663 -9.077 1.00 95.94 189 ASP A O 1
ATOM 1557 N N . SER A 1 190 ? 3.563 -13.255 -7.384 1.00 95.56 190 SER A N 1
ATOM 1558 C CA . SER A 1 190 ? 2.498 -13.797 -8.232 1.00 95.56 190 SER A CA 1
ATOM 1559 C C . SER A 1 190 ? 1.895 -12.719 -9.139 1.00 95.56 190 SER A C 1
ATOM 1561 O O . SER A 1 190 ? 1.764 -12.927 -10.346 1.00 95.56 190 SER A O 1
ATOM 1563 N N . PHE A 1 191 ? 1.616 -11.529 -8.595 1.00 94.44 191 PHE A N 1
ATOM 1564 C CA . PHE A 1 191 ? 1.142 -10.377 -9.363 1.00 94.44 191 PHE A CA 1
ATOM 1565 C C . PHE A 1 191 ? 2.125 -9.977 -10.471 1.00 94.44 191 PHE A C 1
ATOM 1567 O O . PHE A 1 191 ? 1.715 -9.833 -11.623 1.00 94.44 191 PHE A O 1
ATOM 1574 N N . ILE A 1 192 ? 3.419 -9.847 -10.164 1.00 95.31 192 ILE A N 1
ATOM 1575 C CA . ILE A 1 192 ? 4.447 -9.487 -11.150 1.00 95.31 192 ILE A CA 1
ATOM 1576 C C . ILE A 1 192 ? 4.565 -10.555 -12.237 1.00 95.31 192 ILE A C 1
ATOM 1578 O O . ILE A 1 192 ? 4.603 -10.222 -13.424 1.00 95.31 192 ILE A O 1
ATOM 1582 N N . LEU A 1 193 ? 4.594 -11.835 -11.857 1.00 95.62 193 LEU A N 1
ATOM 1583 C CA . LEU A 1 193 ? 4.697 -12.943 -12.803 1.00 95.62 193 LEU A CA 1
ATOM 1584 C C . LEU A 1 193 ? 3.477 -13.011 -13.727 1.00 95.62 193 LEU A C 1
ATOM 1586 O O . LEU A 1 193 ? 3.635 -13.128 -14.946 1.00 95.62 193 LEU A O 1
ATOM 1590 N N . ASN A 1 194 ? 2.273 -12.914 -13.164 1.00 95.81 194 ASN A N 1
ATOM 1591 C CA . ASN A 1 194 ? 1.031 -12.952 -13.924 1.00 95.81 194 ASN A CA 1
ATOM 1592 C C . ASN A 1 194 ? 0.922 -11.743 -14.861 1.00 95.81 194 ASN A C 1
ATOM 1594 O O . ASN A 1 194 ? 0.723 -11.910 -16.061 1.00 95.81 194 ASN A O 1
ATOM 1598 N N . THR A 1 195 ? 1.167 -10.535 -14.347 1.00 93.31 195 THR A N 1
ATOM 1599 C CA . THR A 1 195 ? 1.136 -9.295 -15.138 1.00 93.31 195 THR A CA 1
ATOM 1600 C C . THR A 1 195 ? 2.131 -9.352 -16.290 1.00 93.31 195 THR A C 1
ATOM 1602 O O . THR A 1 195 ? 1.774 -9.058 -17.429 1.00 93.31 195 THR A O 1
ATOM 1605 N N . LYS A 1 196 ? 3.365 -9.810 -16.034 1.00 92.00 196 LYS A N 1
ATOM 1606 C CA . LYS A 1 196 ? 4.366 -10.014 -17.086 1.00 92.00 196 LYS A CA 1
ATOM 1607 C C . LYS A 1 196 ? 3.892 -11.041 -18.113 1.00 92.00 196 LYS A C 1
ATOM 1609 O O . LYS A 1 196 ? 4.016 -10.803 -19.307 1.00 92.00 196 LYS A O 1
ATOM 1614 N N . THR A 1 197 ? 3.329 -12.160 -17.666 1.00 93.94 197 THR A N 1
ATOM 1615 C CA . THR A 1 197 ? 2.830 -13.219 -18.555 1.00 93.94 197 THR A CA 1
ATOM 1616 C C . THR A 1 197 ? 1.710 -12.716 -19.463 1.00 93.94 197 THR A C 1
ATOM 1618 O O . THR A 1 197 ? 1.741 -12.981 -20.663 1.00 93.94 197 THR A O 1
ATOM 1621 N N . ILE A 1 198 ? 0.748 -11.974 -18.913 1.00 92.69 198 ILE A N 1
ATOM 1622 C CA . ILE A 1 198 ? -0.353 -11.366 -19.669 1.00 92.69 198 ILE A CA 1
ATOM 1623 C C . ILE A 1 198 ? 0.202 -10.354 -20.676 1.00 92.69 198 ILE A C 1
ATOM 1625 O O . ILE A 1 198 ? -0.095 -10.452 -21.864 1.00 92.69 198 ILE A O 1
ATOM 1629 N N . ALA A 1 199 ? 1.073 -9.447 -20.224 1.00 88.75 199 ALA A N 1
ATOM 1630 C CA . ALA A 1 199 ? 1.668 -8.420 -21.071 1.00 88.75 199 ALA A CA 1
ATOM 1631 C C . ALA A 1 199 ? 2.475 -9.018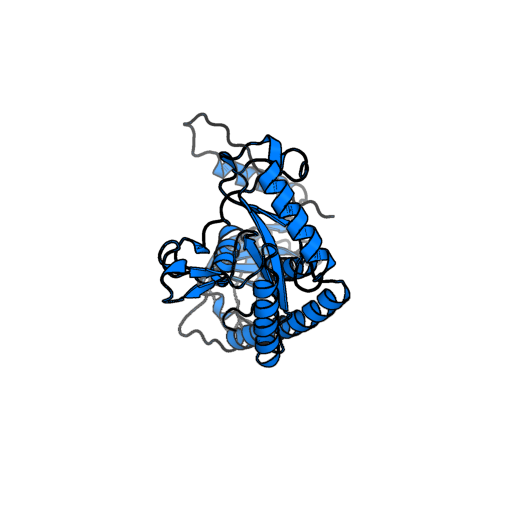 -22.237 1.00 88.75 199 ALA A C 1
ATOM 1633 O O . ALA A 1 199 ? 2.330 -8.578 -23.374 1.00 88.75 199 ALA A O 1
ATOM 1634 N N . CYS A 1 200 ? 3.284 -10.055 -21.991 1.00 89.31 200 CYS A N 1
ATOM 1635 C CA . CYS A 1 200 ? 4.090 -10.690 -23.039 1.00 89.31 200 CYS A CA 1
ATOM 1636 C C . CYS A 1 200 ? 3.264 -11.516 -24.039 1.00 89.31 200 CYS A C 1
ATOM 1638 O O . CYS A 1 200 ? 3.723 -11.745 -25.156 1.00 89.31 200 CYS A O 1
ATOM 1640 N N . LYS A 1 201 ? 2.078 -12.005 -23.651 1.00 89.94 201 LYS A N 1
ATOM 1641 C CA . LYS A 1 201 ? 1.172 -12.751 -24.544 1.00 89.94 201 LYS A CA 1
ATOM 1642 C C . LYS A 1 201 ? 0.337 -11.838 -25.437 1.00 89.94 201 LYS A C 1
ATOM 1644 O O . LYS A 1 201 ? -0.320 -12.324 -26.355 1.00 89.94 201 LYS A O 1
ATOM 1649 N N . GLN A 1 202 ? 0.323 -10.539 -25.159 1.00 86.62 202 GLN A N 1
ATOM 1650 C CA . GLN A 1 202 ? -0.529 -9.607 -25.869 1.00 86.62 202 GLN A CA 1
ATOM 1651 C C . GLN A 1 202 ? -0.044 -9.418 -27.309 1.00 86.62 202 GLN A C 1
ATOM 1653 O O . GLN A 1 202 ? 1.076 -8.981 -27.566 1.00 86.62 202 GLN A O 1
ATOM 1658 N N . THR A 1 203 ? -0.909 -9.748 -28.265 1.00 81.88 203 THR A N 1
ATOM 1659 C CA . THR A 1 203 ? -0.673 -9.515 -29.690 1.00 81.88 203 THR A CA 1
ATOM 1660 C C . THR A 1 203 ? -1.390 -8.250 -30.125 1.00 81.88 203 THR A C 1
ATOM 1662 O O . THR A 1 203 ? -2.598 -8.121 -29.929 1.00 81.88 203 THR A O 1
ATOM 1665 N N . PHE A 1 204 ? -0.666 -7.339 -30.763 1.00 80.62 204 PHE A N 1
ATOM 1666 C CA . PHE A 1 204 ? -1.225 -6.101 -31.293 1.00 80.62 204 PHE A CA 1
ATOM 1667 C C . PHE A 1 204 ? -1.308 -6.211 -32.819 1.00 80.62 204 PHE A C 1
ATOM 1669 O O . PHE A 1 204 ? -0.289 -6.401 -33.482 1.00 80.62 204 PHE A O 1
ATOM 1676 N N . GLN A 1 205 ? -2.518 -6.157 -33.380 1.00 75.38 205 GLN A N 1
ATOM 1677 C CA . GLN A 1 205 ? -2.723 -6.205 -34.831 1.00 75.38 205 GLN A CA 1
ATOM 1678 C C . 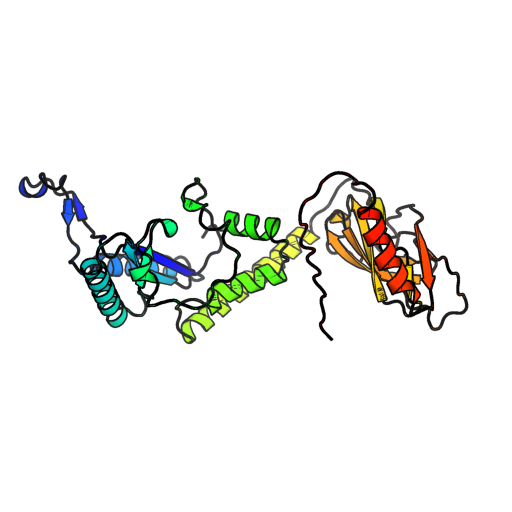GLN A 1 205 ? -2.592 -4.804 -35.449 1.00 75.38 205 GLN A C 1
ATOM 1680 O O . GLN A 1 205 ? -3.072 -3.829 -34.878 1.00 75.38 205 GLN A O 1
ATOM 1685 N N . ASN A 1 206 ? -1.974 -4.711 -36.635 1.00 64.44 206 ASN A N 1
ATOM 1686 C CA . ASN A 1 206 ? -1.869 -3.490 -37.453 1.00 64.44 206 ASN A CA 1
ATOM 1687 C C . ASN A 1 206 ? -1.239 -2.249 -36.783 1.00 64.44 206 ASN A C 1
ATOM 1689 O O . ASN A 1 206 ? -1.477 -1.120 -37.214 1.00 64.44 206 ASN A O 1
ATOM 1693 N N . THR A 1 207 ? -0.386 -2.414 -35.772 1.00 75.19 207 THR A N 1
ATOM 1694 C CA . THR A 1 207 ? 0.293 -1.287 -35.119 1.00 75.19 207 THR A CA 1
ATOM 1695 C C . THR A 1 207 ? 1.754 -1.198 -35.546 1.00 75.19 207 THR A C 1
ATOM 1697 O O . THR A 1 207 ? 2.651 -1.734 -34.904 1.00 75.19 207 THR A O 1
ATOM 1700 N N . SER A 1 208 ? 2.017 -0.478 -36.642 1.00 77.44 208 SER A N 1
ATOM 1701 C CA . SER A 1 208 ? 3.399 -0.131 -36.980 1.00 77.44 208 SER A CA 1
ATOM 1702 C C . SER A 1 208 ? 3.901 0.957 -36.015 1.00 77.44 208 SER A C 1
ATOM 1704 O O . SER A 1 208 ? 3.212 1.978 -35.842 1.00 77.44 208 SER A O 1
ATOM 1706 N N . PRO A 1 209 ? 5.044 0.752 -35.339 1.00 82.06 209 PRO A N 1
ATOM 1707 C CA . PRO A 1 209 ? 5.659 1.770 -34.498 1.00 82.06 209 PRO A CA 1
ATOM 1708 C C . PRO A 1 209 ? 6.050 2.994 -35.336 1.00 82.06 209 PRO A C 1
ATOM 1710 O O . PRO A 1 209 ? 6.488 2.875 -36.478 1.00 82.06 209 PRO A O 1
ATOM 1713 N N . HIS A 1 210 ? 5.871 4.191 -34.779 1.00 81.81 210 HIS A N 1
ATOM 1714 C CA . HIS A 1 210 ? 6.196 5.436 -35.477 1.00 81.81 210 HIS A CA 1
ATOM 1715 C C . HIS A 1 210 ? 6.866 6.418 -34.525 1.00 81.81 210 HIS A C 1
ATOM 1717 O O . HIS A 1 210 ? 6.290 6.762 -33.495 1.00 81.81 210 HIS A O 1
ATOM 1723 N N . ILE A 1 211 ? 8.051 6.901 -34.891 1.00 82.50 211 ILE A N 1
ATOM 1724 C CA . ILE A 1 211 ? 8.791 7.903 -34.120 1.00 82.50 211 ILE A CA 1
ATOM 1725 C C . ILE A 1 211 ? 8.391 9.300 -34.591 1.00 82.50 211 ILE A C 1
ATOM 1727 O O . ILE A 1 211 ? 8.259 9.549 -35.785 1.00 82.50 211 ILE A O 1
ATOM 1731 N N . PHE A 1 212 ? 8.210 10.219 -33.649 1.00 82.94 212 PHE A N 1
ATOM 1732 C CA . PHE A 1 212 ? 8.030 11.643 -33.919 1.00 82.94 212 PHE A CA 1
ATOM 1733 C C . PHE A 1 212 ? 9.310 12.433 -33.646 1.00 82.94 212 PHE A C 1
ATOM 1735 O O . PHE A 1 212 ? 9.699 13.276 -34.451 1.00 82.94 212 PHE A O 1
ATOM 1742 N N . ARG A 1 213 ? 9.970 12.165 -32.511 1.00 83.31 213 ARG A N 1
ATOM 1743 C CA . ARG A 1 213 ? 11.086 12.974 -32.008 1.00 83.31 213 ARG A CA 1
ATOM 1744 C C . ARG A 1 213 ? 12.063 12.133 -31.197 1.00 83.31 213 ARG A C 1
ATOM 1746 O O . ARG A 1 213 ? 11.658 11.189 -30.530 1.00 83.31 213 ARG A O 1
ATOM 1753 N N . ILE A 1 214 ? 13.326 12.550 -31.177 1.00 85.06 214 ILE A N 1
ATOM 1754 C CA . ILE A 1 214 ? 14.335 12.064 -30.231 1.00 85.06 214 ILE A CA 1
ATOM 1755 C C . ILE A 1 214 ? 14.884 13.222 -29.384 1.00 85.06 214 ILE A C 1
ATOM 1757 O O . ILE A 1 214 ? 14.899 14.368 -29.842 1.00 85.06 214 ILE A O 1
ATOM 1761 N N . PHE A 1 215 ? 15.296 12.946 -28.147 1.00 85.25 215 PHE A N 1
ATOM 1762 C CA . PHE A 1 215 ? 15.891 13.937 -27.249 1.00 85.25 215 PHE A CA 1
ATOM 1763 C C . PHE A 1 215 ? 16.773 13.293 -26.158 1.00 85.25 215 PHE A C 1
ATOM 1765 O O . PHE A 1 215 ? 16.312 12.362 -25.502 1.00 85.25 215 PHE A O 1
ATOM 1772 N N . PRO A 1 216 ? 17.977 13.812 -25.864 1.00 89.00 216 PRO A N 1
ATOM 1773 C CA . PRO A 1 216 ? 18.673 14.865 -26.605 1.00 89.00 216 PRO A CA 1
ATOM 1774 C C . PRO A 1 216 ? 19.022 14.412 -28.033 1.00 89.00 216 PRO A C 1
ATOM 1776 O O . PRO A 1 216 ? 18.912 13.233 -28.356 1.00 89.00 216 PRO A O 1
ATOM 1779 N N . GLN A 1 217 ? 19.389 15.357 -28.901 1.00 81.56 217 GLN A N 1
ATOM 1780 C CA . GLN A 1 217 ? 19.940 15.083 -30.241 1.00 81.56 217 GLN A CA 1
ATOM 1781 C C . GLN A 1 217 ? 21.474 15.146 -30.245 1.00 81.56 217 GLN A C 1
ATOM 1783 O O . GLN A 1 217 ? 22.090 15.247 -31.300 1.00 81.56 217 GLN A O 1
ATOM 1788 N N . GLU A 1 218 ? 22.082 15.095 -29.061 1.00 78.88 218 GLU A N 1
ATOM 1789 C CA . GLU A 1 218 ? 23.520 15.201 -28.860 1.00 78.88 218 GLU A CA 1
ATOM 1790 C C . GLU A 1 218 ? 24.005 14.299 -27.712 1.00 78.88 218 GLU A C 1
ATOM 1792 O O . GLU A 1 218 ? 23.250 14.012 -26.778 1.00 78.88 218 GLU A O 1
ATOM 1797 N N . SER A 1 219 ? 25.251 13.822 -27.793 1.00 79.31 219 SER A N 1
ATOM 1798 C CA . SER A 1 219 ? 25.913 12.994 -26.771 1.00 79.31 219 SER A CA 1
ATOM 1799 C C . SER A 1 219 ? 27.428 13.182 -26.786 1.00 79.31 219 SER A C 1
ATOM 1801 O O . SER A 1 219 ? 28.013 13.618 -27.778 1.00 79.31 219 SER A O 1
ATOM 1803 N N . ASP A 1 220 ? 28.061 12.851 -25.664 1.00 80.50 220 ASP A N 1
ATOM 1804 C CA . ASP A 1 220 ? 29.511 12.724 -25.551 1.00 80.50 220 ASP A CA 1
ATOM 1805 C C . ASP A 1 220 ? 29.968 11.502 -26.368 1.00 80.50 220 ASP A C 1
ATOM 1807 O O . ASP A 1 220 ? 29.251 10.500 -26.462 1.00 80.50 220 ASP A O 1
ATOM 1811 N N . THR A 1 221 ? 31.157 11.554 -26.963 1.00 78.00 221 THR A N 1
ATOM 1812 C CA . THR A 1 221 ? 31.730 10.399 -27.674 1.00 78.00 221 THR A CA 1
ATOM 1813 C C . THR A 1 221 ? 32.030 9.216 -26.768 1.00 78.00 221 THR A C 1
ATOM 1815 O O . THR A 1 221 ? 32.113 8.105 -27.275 1.00 78.00 221 THR A O 1
ATOM 1818 N N . LYS A 1 222 ? 32.120 9.400 -25.447 1.00 81.50 222 LYS A N 1
ATOM 1819 C CA . LYS A 1 222 ? 32.156 8.290 -24.479 1.00 81.50 222 LYS A CA 1
ATOM 1820 C C . LYS A 1 222 ? 30.890 7.425 -24.505 1.00 81.50 222 LYS A C 1
ATOM 1822 O O . LYS A 1 222 ? 30.893 6.318 -23.975 1.00 81.50 222 LYS A O 1
ATOM 1827 N N . GLY A 1 223 ? 29.799 7.917 -25.093 1.00 82.38 223 GLY A N 1
ATOM 1828 C CA . GLY A 1 223 ? 28.535 7.196 -25.160 1.00 82.38 223 GLY A CA 1
ATOM 1829 C C . GLY A 1 223 ? 27.792 7.130 -23.824 1.00 82.38 223 GLY A C 1
ATOM 1830 O O . GLY A 1 223 ? 28.035 7.899 -22.894 1.00 82.38 223 GLY A O 1
ATOM 1831 N N . GLY A 1 224 ? 26.811 6.229 -23.736 1.00 84.50 224 GLY A N 1
ATOM 1832 C CA . GLY A 1 224 ? 26.024 5.979 -22.522 1.00 84.50 224 GLY A CA 1
ATOM 1833 C C . GLY A 1 224 ? 24.946 7.023 -22.206 1.00 84.50 224 GLY A C 1
ATOM 1834 O O . GLY A 1 224 ? 24.167 6.837 -21.268 1.00 84.50 224 GLY A O 1
ATOM 1835 N N . THR A 1 225 ? 24.832 8.091 -23.002 1.00 87.19 225 THR A N 1
ATOM 1836 C CA . THR A 1 225 ? 23.775 9.098 -22.840 1.00 87.19 225 THR A CA 1
ATOM 1837 C C . THR A 1 225 ? 22.406 8.471 -23.082 1.00 87.19 225 THR A C 1
ATOM 1839 O O . THR A 1 225 ? 22.194 7.756 -24.062 1.00 87.19 225 THR A O 1
ATOM 1842 N N . LYS A 1 226 ? 21.467 8.753 -22.174 1.00 89.75 226 LYS A N 1
ATOM 1843 C CA . LYS A 1 226 ? 20.074 8.302 -22.240 1.00 89.75 226 LYS A CA 1
ATOM 1844 C C . LYS A 1 226 ? 19.302 9.146 -23.256 1.00 89.75 226 LYS A C 1
ATOM 1846 O O . LYS A 1 226 ? 19.046 10.323 -23.013 1.00 89.75 226 LYS A O 1
ATOM 1851 N N . ILE A 1 227 ? 18.932 8.540 -24.379 1.00 86.69 227 ILE A N 1
ATOM 1852 C CA . ILE A 1 227 ? 18.199 9.181 -25.473 1.00 86.69 227 ILE A CA 1
ATOM 1853 C C . ILE A 1 227 ? 16.743 8.737 -25.421 1.00 86.69 227 ILE A C 1
ATOM 1855 O O . ILE A 1 227 ? 16.417 7.566 -25.603 1.00 86.69 227 ILE A O 1
ATOM 1859 N N . GLN A 1 228 ? 15.856 9.696 -25.203 1.00 90.50 228 GLN A N 1
ATOM 1860 C CA . GLN A 1 228 ? 14.416 9.511 -25.245 1.00 90.50 228 GLN A CA 1
ATOM 1861 C C . GLN A 1 228 ? 13.941 9.517 -26.692 1.00 90.50 228 GLN A C 1
ATOM 1863 O O . GLN A 1 228 ? 14.121 10.496 -27.413 1.00 90.50 228 GLN A O 1
ATOM 1868 N N . VAL A 1 229 ? 13.290 8.436 -27.096 1.00 87.31 229 VAL A N 1
ATOM 1869 C CA . VAL A 1 229 ? 12.626 8.299 -28.388 1.00 87.31 229 VAL A CA 1
ATOM 1870 C C . VAL A 1 229 ? 11.128 8.421 -28.147 1.00 87.31 229 VAL A C 1
ATOM 1872 O O . VAL A 1 229 ? 10.536 7.596 -27.454 1.00 87.31 229 VAL A O 1
ATOM 1875 N N . PHE A 1 230 ? 10.518 9.466 -28.696 1.00 88.62 230 PHE A N 1
ATOM 1876 C CA . PHE A 1 230 ? 9.091 9.753 -28.605 1.00 88.62 230 PHE A CA 1
ATOM 1877 C C . PHE A 1 230 ? 8.386 9.320 -29.881 1.00 88.62 230 PHE A C 1
ATOM 1879 O O . PHE A 1 230 ? 8.841 9.611 -30.988 1.00 88.62 230 PHE A O 1
ATOM 1886 N N . GLY A 1 231 ? 7.240 8.673 -29.733 1.00 87.69 231 GLY A N 1
ATOM 1887 C CA . GLY A 1 231 ? 6.505 8.111 -30.851 1.00 87.69 231 GLY A CA 1
ATOM 1888 C C . GLY A 1 231 ? 5.118 7.633 -30.462 1.00 87.69 231 GLY A C 1
ATOM 1889 O O . GLY A 1 231 ? 4.523 8.110 -29.503 1.00 87.69 231 GLY A O 1
ATOM 1890 N N . ARG A 1 232 ? 4.604 6.666 -31.210 1.00 87.88 232 ARG A N 1
ATOM 1891 C CA . ARG A 1 232 ? 3.377 5.926 -30.907 1.00 87.88 232 ARG A CA 1
ATOM 1892 C C . ARG A 1 232 ? 3.561 4.458 -31.256 1.00 87.88 232 ARG A C 1
ATOM 1894 O O . ARG A 1 232 ? 4.462 4.100 -32.015 1.00 87.88 232 ARG A O 1
ATOM 1901 N N . ASN A 1 233 ? 2.649 3.632 -30.751 1.00 87.00 233 ASN A N 1
ATOM 1902 C CA . ASN A 1 233 ? 2.596 2.195 -31.008 1.00 87.00 233 ASN A CA 1
ATOM 1903 C C . ASN A 1 233 ? 3.819 1.406 -30.522 1.00 87.00 233 ASN A C 1
ATOM 1905 O O . ASN A 1 233 ? 4.046 0.299 -30.982 1.00 87.00 233 ASN A O 1
ATOM 1909 N N . PHE A 1 234 ? 4.588 1.904 -29.553 1.00 86.75 234 PHE A N 1
ATOM 1910 C CA . PHE A 1 234 ? 5.729 1.165 -28.995 1.00 86.75 234 PHE A CA 1
ATOM 1911 C C . PHE A 1 234 ? 5.330 0.004 -28.081 1.00 86.75 234 PHE A C 1
ATOM 1913 O O . PHE A 1 234 ? 6.183 -0.791 -27.704 1.00 86.75 234 PHE A O 1
ATOM 1920 N N . HIS A 1 235 ? 4.046 -0.140 -27.744 1.00 85.94 235 HIS A N 1
ATOM 1921 C CA . HIS A 1 235 ? 3.539 -1.285 -26.981 1.00 85.94 235 HIS A CA 1
ATOM 1922 C C . HIS A 1 235 ? 3.820 -2.630 -27.681 1.00 85.94 235 HIS A C 1
ATOM 1924 O O . HIS A 1 235 ? 3.941 -3.653 -27.019 1.00 85.94 235 HIS A O 1
ATOM 1930 N N . VAL A 1 236 ? 4.027 -2.635 -29.003 1.00 83.44 236 VAL A N 1
ATOM 1931 C CA . VAL A 1 236 ? 4.461 -3.825 -29.757 1.00 83.44 236 VAL A CA 1
ATOM 1932 C C . VAL A 1 236 ? 5.836 -4.352 -29.334 1.00 83.44 236 VAL A C 1
ATOM 1934 O O . VAL A 1 236 ? 6.189 -5.480 -29.671 1.00 83.44 236 VAL A O 1
ATOM 1937 N N . ALA A 1 237 ? 6.617 -3.535 -28.618 1.00 81.88 237 ALA A N 1
ATOM 1938 C CA . ALA A 1 237 ? 7.927 -3.873 -28.079 1.00 81.88 237 ALA A CA 1
ATOM 1939 C C . ALA A 1 237 ? 7.865 -4.520 -26.685 1.00 81.88 237 ALA A C 1
ATOM 1941 O O . ALA A 1 237 ? 8.910 -4.866 -26.130 1.00 81.88 237 ALA A O 1
ATOM 1942 N N . ILE A 1 238 ? 6.674 -4.668 -26.089 1.00 85.38 238 ILE A N 1
ATOM 1943 C CA . ILE A 1 238 ? 6.513 -5.295 -24.773 1.00 85.38 238 ILE A CA 1
ATOM 1944 C C . ILE A 1 238 ? 7.115 -6.704 -24.806 1.00 85.38 238 ILE A C 1
ATOM 1946 O O . ILE A 1 238 ? 6.817 -7.510 -25.683 1.00 85.38 238 ILE A O 1
ATOM 1950 N N . CYS A 1 239 ? 7.999 -6.980 -23.844 1.00 85.00 239 CYS A N 1
ATOM 1951 C CA . CYS A 1 239 ? 8.755 -8.231 -23.729 1.00 85.00 239 CYS A CA 1
ATOM 1952 C C . CYS A 1 239 ? 9.644 -8.591 -24.932 1.00 85.00 239 CYS A C 1
ATOM 1954 O O . CYS A 1 239 ? 10.155 -9.710 -24.993 1.00 85.00 239 CYS A O 1
ATOM 1956 N N . LYS A 1 240 ? 9.881 -7.655 -25.854 1.00 83.38 240 LYS A N 1
ATOM 1957 C CA . LYS A 1 240 ? 10.814 -7.821 -26.967 1.00 83.38 240 LYS A CA 1
ATOM 1958 C C . LYS A 1 240 ? 12.129 -7.109 -26.681 1.00 83.38 240 LYS A C 1
ATOM 1960 O O . LYS A 1 240 ? 12.197 -6.154 -25.907 1.00 83.38 240 LYS A O 1
ATOM 1965 N N . LYS A 1 241 ? 13.198 -7.569 -27.332 1.00 82.75 241 LYS A N 1
ATOM 1966 C CA . LYS A 1 241 ? 14.491 -6.885 -27.284 1.00 82.75 241 LYS A CA 1
ATOM 1967 C C . LYS A 1 241 ? 14.437 -5.662 -28.195 1.00 82.75 241 LYS A C 1
ATOM 1969 O O . LYS A 1 241 ? 14.331 -5.811 -29.409 1.00 82.75 241 LYS A O 1
ATOM 1974 N N . ILE A 1 242 ? 14.558 -4.476 -27.604 1.00 82.81 242 ILE A N 1
ATOM 1975 C CA . ILE A 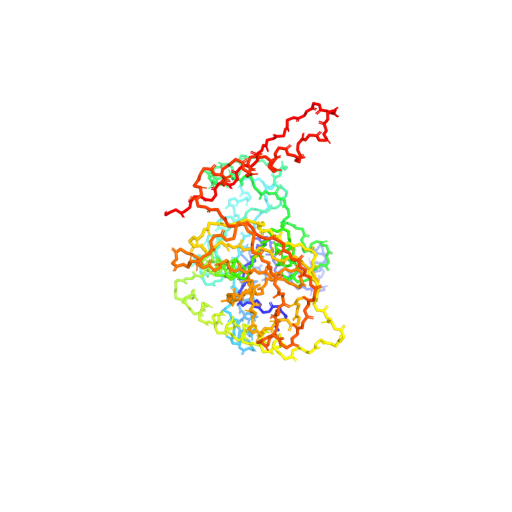1 242 ? 14.680 -3.224 -28.351 1.00 82.81 242 ILE A CA 1
ATOM 1976 C C . ILE A 1 242 ? 16.148 -2.992 -28.685 1.00 82.81 242 ILE A C 1
ATOM 1978 O O . ILE A 1 242 ? 17.024 -3.081 -27.816 1.00 82.81 242 ILE A O 1
ATOM 1982 N N . ILE A 1 243 ? 16.408 -2.689 -29.951 1.00 81.69 243 ILE A N 1
ATOM 1983 C CA . ILE A 1 243 ? 17.734 -2.355 -30.458 1.00 81.69 243 ILE A CA 1
ATOM 1984 C C . ILE A 1 243 ? 17.648 -0.972 -31.089 1.00 81.69 243 ILE A C 1
ATOM 1986 O O . ILE A 1 243 ? 16.809 -0.735 -31.949 1.00 81.69 243 ILE A O 1
ATOM 1990 N N . CYS A 1 244 ? 18.533 -0.078 -30.665 1.00 79.69 244 CYS A N 1
ATOM 1991 C CA . CYS A 1 244 ? 18.664 1.258 -31.223 1.00 79.69 244 CYS A CA 1
ATOM 1992 C C . CYS A 1 244 ? 19.914 1.283 -32.100 1.00 79.69 244 CYS A C 1
ATOM 1994 O O . CYS A 1 244 ? 20.987 0.862 -31.664 1.00 79.69 244 CYS A O 1
ATOM 1996 N N . LYS A 1 245 ? 19.786 1.726 -33.350 1.00 75.69 245 LYS A N 1
ATOM 1997 C CA . LYS A 1 245 ? 20.887 1.699 -34.316 1.00 75.69 245 LYS A CA 1
ATOM 1998 C C . LYS A 1 245 ? 21.310 3.118 -34.691 1.00 75.69 245 LYS A C 1
ATOM 2000 O O . LYS A 1 245 ? 20.499 3.907 -35.166 1.00 75.69 245 LYS A O 1
ATOM 2005 N N . PHE A 1 246 ? 22.588 3.406 -34.473 1.00 76.12 246 PHE A N 1
ATOM 2006 C CA . PHE A 1 246 ? 23.267 4.669 -34.754 1.00 76.12 246 PHE A CA 1
ATOM 2007 C C . PHE A 1 246 ? 24.278 4.404 -35.867 1.00 76.12 246 PHE A C 1
ATOM 2009 O O . PHE A 1 246 ? 25.338 3.841 -35.603 1.00 76.12 246 PHE A O 1
ATOM 2016 N N . ASP A 1 247 ? 23.925 4.731 -37.108 1.00 74.06 247 ASP A N 1
ATOM 2017 C CA . ASP A 1 247 ? 24.648 4.284 -38.302 1.00 74.06 247 ASP A CA 1
ATOM 2018 C C . ASP A 1 247 ? 24.889 2.768 -38.260 1.00 74.06 247 ASP A C 1
ATOM 2020 O O . ASP A 1 247 ? 23.921 2.013 -38.263 1.00 74.06 247 ASP A O 1
ATOM 2024 N N . ASP A 1 248 ? 26.130 2.294 -38.167 1.00 73.94 248 ASP A N 1
ATOM 2025 C CA . ASP A 1 248 ? 26.448 0.860 -38.096 1.00 73.94 248 ASP A CA 1
ATOM 2026 C C . ASP A 1 248 ? 26.492 0.298 -36.666 1.00 73.94 248 ASP A C 1
ATOM 2028 O O . ASP A 1 248 ? 26.508 -0.920 -36.462 1.00 73.94 248 ASP A O 1
ATOM 2032 N N . MET A 1 249 ? 26.440 1.168 -35.658 1.00 78.06 249 MET A N 1
ATOM 2033 C CA . MET A 1 249 ? 26.514 0.789 -34.251 1.00 78.06 249 MET A CA 1
ATOM 2034 C C . MET A 1 249 ? 25.134 0.404 -33.716 1.00 78.06 249 MET A C 1
ATOM 2036 O O . MET A 1 249 ? 24.139 1.090 -33.948 1.00 78.06 249 MET A O 1
ATOM 2040 N N . LYS A 1 250 ? 25.066 -0.686 -32.948 1.00 80.38 250 LYS A N 1
ATOM 2041 C CA . LYS A 1 250 ? 23.836 -1.153 -32.294 1.00 80.38 250 LYS A CA 1
ATOM 2042 C C . LYS A 1 250 ? 23.972 -1.037 -30.783 1.00 80.38 250 LYS A C 1
ATOM 2044 O O . LYS A 1 250 ? 24.921 -1.559 -30.206 1.00 80.38 250 LYS A O 1
ATOM 2049 N N . THR A 1 251 ? 22.984 -0.432 -30.142 1.00 84.25 251 THR A N 1
ATOM 2050 C CA . THR A 1 251 ? 22.848 -0.386 -28.686 1.00 84.25 251 THR A CA 1
ATOM 2051 C C . THR A 1 251 ? 21.509 -0.967 -28.257 1.00 84.25 251 THR A C 1
ATOM 2053 O O . THR A 1 251 ? 20.616 -1.221 -29.070 1.00 84.25 251 THR A O 1
ATOM 2056 N N . THR A 1 252 ? 21.372 -1.251 -26.968 1.00 84.38 252 THR A N 1
ATOM 2057 C CA . THR A 1 252 ? 20.113 -1.724 -26.396 1.00 84.38 252 THR A CA 1
ATOM 2058 C C . THR A 1 252 ? 19.209 -0.550 -26.039 1.00 84.38 252 THR A C 1
ATOM 2060 O O . THR A 1 252 ? 19.671 0.521 -25.640 1.00 84.38 252 THR A O 1
ATOM 2063 N N . GLY A 1 253 ? 17.903 -0.769 -26.176 1.00 85.94 253 GLY A N 1
ATOM 2064 C CA . GLY A 1 253 ? 16.875 0.139 -25.685 1.00 85.94 253 GLY A CA 1
ATOM 2065 C C . GLY A 1 253 ? 16.010 -0.506 -24.607 1.00 85.94 253 GLY A C 1
ATOM 2066 O O . GLY A 1 253 ? 15.958 -1.730 -24.470 1.00 85.94 253 GLY A O 1
ATOM 2067 N N . THR A 1 254 ? 15.310 0.325 -23.845 1.00 88.56 254 THR A N 1
ATOM 2068 C CA . THR A 1 254 ? 14.314 -0.093 -22.862 1.00 88.56 254 THR A CA 1
ATOM 2069 C C . THR A 1 254 ? 12.956 0.511 -23.196 1.00 88.56 254 THR A C 1
ATOM 2071 O O . THR A 1 254 ? 12.830 1.681 -23.567 1.00 88.56 254 THR A O 1
ATOM 2074 N N . PHE A 1 255 ? 11.920 -0.318 -23.098 1.00 87.19 255 PHE A N 1
ATOM 2075 C CA . PHE A 1 255 ? 10.541 0.128 -23.232 1.00 87.19 255 PHE A CA 1
ATOM 2076 C C . PHE A 1 255 ? 10.170 0.942 -21.993 1.00 87.19 255 PHE A C 1
ATOM 2078 O O . PHE A 1 255 ? 10.393 0.480 -20.875 1.00 87.19 255 PHE A O 1
ATOM 2085 N N . VAL A 1 256 ? 9.601 2.133 -22.192 1.00 87.12 256 VAL A N 1
ATOM 2086 C CA . VAL A 1 256 ? 9.099 2.963 -21.089 1.00 87.12 256 VAL A CA 1
ATOM 2087 C C . VAL A 1 256 ? 7.577 3.013 -21.151 1.00 87.12 256 VAL A C 1
ATOM 2089 O O . VAL A 1 256 ? 6.912 2.512 -20.253 1.00 87.12 256 VAL A O 1
ATOM 2092 N N . TYR A 1 257 ? 7.030 3.561 -22.240 1.00 87.12 257 TYR A N 1
ATOM 2093 C CA . TYR A 1 257 ? 5.593 3.684 -22.488 1.00 87.12 257 TYR A CA 1
ATOM 2094 C C . TYR A 1 257 ? 5.254 3.374 -23.946 1.00 87.12 257 TYR A C 1
ATOM 2096 O O . TYR A 1 257 ? 6.116 3.362 -24.823 1.00 87.12 257 TYR A O 1
ATOM 2104 N N . SER A 1 258 ? 3.960 3.235 -24.243 1.00 86.94 258 SER A N 1
ATOM 2105 C CA . SER A 1 258 ? 3.447 3.059 -25.612 1.00 86.94 258 SER A CA 1
ATOM 2106 C C . SER A 1 258 ? 3.844 4.180 -26.589 1.00 86.94 258 SER A C 1
ATOM 2108 O O . SER A 1 258 ? 3.759 3.989 -27.802 1.00 86.94 258 SER A O 1
ATOM 2110 N N . HIS A 1 259 ? 4.289 5.326 -26.073 1.00 88.19 259 HIS A N 1
ATOM 2111 C CA . HIS A 1 259 ? 4.742 6.494 -26.824 1.00 88.19 259 HIS A CA 1
ATOM 2112 C C . HIS A 1 259 ? 6.198 6.891 -26.517 1.00 88.19 259 HIS A C 1
ATOM 2114 O O . HIS A 1 259 ? 6.663 7.926 -26.997 1.00 88.19 259 HIS A O 1
ATOM 2120 N N . ARG A 1 260 ? 6.923 6.117 -25.692 1.00 90.06 260 ARG A N 1
ATOM 2121 C CA . ARG A 1 260 ? 8.302 6.443 -25.301 1.00 90.06 260 ARG A CA 1
ATOM 2122 C C . ARG A 1 260 ? 9.190 5.212 -25.113 1.00 90.06 260 ARG A C 1
ATOM 2124 O O . ARG A 1 260 ? 8.852 4.306 -24.355 1.00 90.06 260 ARG A O 1
ATOM 2131 N N . ILE A 1 261 ? 10.362 5.230 -25.735 1.00 90.06 261 ILE A N 1
ATOM 2132 C CA . ILE A 1 261 ? 11.452 4.263 -25.542 1.00 90.06 261 ILE A CA 1
ATOM 2133 C C . ILE A 1 261 ? 12.698 5.024 -25.090 1.00 90.06 261 ILE A C 1
ATOM 2135 O O . ILE A 1 261 ? 12.862 6.204 -25.401 1.00 90.06 261 ILE A O 1
ATOM 2139 N N . MET A 1 262 ? 13.569 4.357 -24.341 1.00 90.62 262 MET A N 1
ATOM 2140 C CA . MET A 1 262 ? 14.865 4.889 -23.941 1.00 90.62 262 MET A CA 1
ATOM 2141 C C . MET A 1 262 ? 15.988 4.107 -24.621 1.00 90.62 262 MET A C 1
ATOM 2143 O O . MET A 1 262 ? 16.104 2.904 -24.421 1.00 90.62 262 MET A O 1
ATOM 2147 N N . CYS A 1 263 ? 16.828 4.785 -25.392 1.00 88.38 263 CYS A N 1
ATOM 2148 C CA . CYS A 1 263 ? 18.032 4.239 -26.013 1.00 88.38 263 CYS A CA 1
ATOM 2149 C C . CYS A 1 263 ? 19.287 4.732 -25.287 1.00 88.38 263 CYS A C 1
ATOM 2151 O O . CYS A 1 263 ? 19.258 5.757 -24.605 1.00 88.38 263 CYS A O 1
ATOM 2153 N N . HIS A 1 264 ? 20.405 4.039 -25.484 1.00 88.69 264 HIS A N 1
ATOM 2154 C CA . HIS A 1 264 ? 21.720 4.492 -25.030 1.00 88.69 264 HIS A CA 1
ATOM 2155 C C . HIS A 1 264 ? 22.602 4.827 -26.232 1.00 88.69 264 HIS A C 1
ATOM 2157 O O . HIS A 1 264 ? 22.615 4.064 -27.199 1.00 88.69 264 HIS A O 1
ATOM 2163 N N . SER A 1 265 ? 23.327 5.948 -26.196 1.00 86.06 265 SER A N 1
ATOM 2164 C CA . SER A 1 265 ? 24.317 6.244 -27.237 1.00 86.06 265 SER A CA 1
ATOM 2165 C C . SER A 1 265 ? 25.490 5.249 -27.185 1.00 86.06 265 SER A C 1
ATOM 2167 O O . SER A 1 265 ? 25.883 4.831 -26.090 1.00 86.06 265 SER A O 1
ATOM 2169 N N . PRO A 1 266 ? 26.040 4.831 -28.340 1.00 86.38 266 PRO A N 1
ATOM 2170 C CA . PRO A 1 266 ? 27.226 3.981 -28.397 1.00 86.38 266 PRO A CA 1
ATOM 2171 C C . PRO A 1 266 ? 28.470 4.727 -27.908 1.00 86.38 266 PRO A C 1
ATOM 2173 O O . PRO A 1 266 ? 28.547 5.949 -28.020 1.00 86.38 266 PRO A O 1
ATOM 2176 N N . ASP A 1 267 ? 29.447 3.976 -27.405 1.00 85.75 267 ASP A N 1
ATOM 2177 C CA . ASP A 1 267 ? 30.787 4.491 -27.128 1.00 85.75 267 ASP A CA 1
ATOM 2178 C C . ASP A 1 267 ? 31.587 4.572 -28.437 1.00 85.75 267 ASP A C 1
ATOM 2180 O O . ASP A 1 267 ? 31.783 3.571 -29.130 1.00 85.75 267 ASP A O 1
ATOM 2184 N N . LEU A 1 268 ? 32.008 5.786 -28.783 1.00 78.12 268 LEU A N 1
ATOM 2185 C CA . LEU A 1 268 ? 32.793 6.132 -29.968 1.00 78.12 268 LEU A CA 1
ATOM 2186 C C . LEU A 1 268 ? 34.223 6.568 -29.611 1.00 78.12 268 LEU A C 1
ATOM 2188 O O . LEU A 1 268 ? 34.971 6.978 -30.496 1.00 78.12 268 LEU A O 1
ATOM 2192 N N . SER A 1 269 ? 34.631 6.466 -28.341 1.00 69.50 269 SER A N 1
ATOM 2193 C CA . SER A 1 269 ? 35.939 6.933 -27.857 1.00 69.50 269 SER A CA 1
ATOM 2194 C C . SER A 1 269 ? 37.141 6.235 -28.511 1.00 69.50 269 SER A C 1
ATOM 2196 O O . SER A 1 269 ? 38.222 6.816 -28.571 1.00 69.50 269 SER A O 1
ATOM 2198 N N . HIS A 1 270 ? 36.954 5.024 -29.046 1.00 67.50 270 HIS A N 1
ATOM 2199 C CA . HIS A 1 270 ? 38.011 4.202 -29.651 1.00 67.50 270 HIS A CA 1
ATOM 2200 C C . HIS A 1 270 ? 37.842 3.990 -31.173 1.00 67.50 270 HIS A C 1
ATOM 2202 O O . HIS A 1 270 ? 38.536 3.159 -31.759 1.00 67.50 270 HIS A O 1
ATOM 2208 N N . GLY A 1 271 ? 36.917 4.709 -31.827 1.00 58.34 271 GLY A N 1
ATOM 2209 C CA . GLY A 1 271 ? 36.609 4.562 -33.257 1.00 58.34 271 GLY A CA 1
ATOM 2210 C C . GLY A 1 271 ? 37.187 5.677 -34.139 1.00 58.34 271 GLY A C 1
ATOM 2211 O O . GLY A 1 271 ? 37.018 6.862 -33.857 1.00 58.34 271 GLY A O 1
ATOM 2212 N N . ASN A 1 272 ? 37.813 5.313 -35.264 1.00 51.50 272 ASN A N 1
ATOM 2213 C CA . ASN A 1 272 ? 38.252 6.260 -36.298 1.00 51.50 272 ASN A CA 1
ATOM 2214 C C . ASN A 1 272 ? 37.071 6.725 -37.162 1.00 51.50 272 ASN A C 1
ATOM 2216 O O . ASN A 1 272 ? 36.933 6.283 -38.298 1.00 51.50 272 ASN A O 1
ATOM 2220 N N . THR A 1 273 ? 36.207 7.598 -36.641 1.00 51.84 273 THR A N 1
ATOM 2221 C CA . THR A 1 273 ? 35.464 8.606 -37.429 1.00 51.84 273 THR A CA 1
ATOM 2222 C C . THR A 1 273 ? 34.650 9.495 -36.493 1.00 51.84 273 THR A C 1
ATOM 2224 O O . THR A 1 273 ? 33.568 9.136 -36.038 1.00 51.84 273 THR A O 1
ATOM 2227 N N . ILE A 1 274 ? 35.148 10.707 -36.236 1.00 54.59 274 ILE A N 1
ATOM 2228 C CA . ILE A 1 274 ? 34.335 11.783 -35.660 1.00 54.59 274 ILE A CA 1
ATOM 2229 C C . ILE A 1 274 ? 33.484 12.343 -36.802 1.00 54.59 274 ILE A C 1
ATOM 2231 O O . ILE A 1 274 ? 33.787 13.384 -37.384 1.00 54.59 274 ILE A O 1
ATOM 2235 N N . HIS A 1 275 ? 32.415 11.638 -37.162 1.00 52.38 275 HIS A N 1
ATOM 2236 C CA . HIS A 1 275 ? 31.306 12.313 -37.808 1.00 52.38 275 HIS A CA 1
ATOM 2237 C C . HIS A 1 275 ? 30.535 13.002 -36.688 1.00 52.38 275 HIS A C 1
ATOM 2239 O O . HIS A 1 275 ? 29.826 12.368 -35.916 1.00 52.38 275 HIS A O 1
ATOM 2245 N N . SER A 1 276 ? 30.639 14.328 -36.614 1.00 52.44 276 SER A N 1
ATOM 2246 C CA . SER A 1 276 ? 29.815 15.190 -35.753 1.00 52.44 276 SER A CA 1
ATOM 2247 C C . SER A 1 276 ? 28.304 15.049 -36.012 1.00 52.44 276 SER A C 1
ATOM 2249 O O . SER A 1 276 ? 27.506 15.787 -35.451 1.00 52.44 276 SER A O 1
ATOM 2251 N N . ARG A 1 277 ? 27.900 14.115 -36.879 1.00 50.66 277 ARG A N 1
ATOM 2252 C CA . ARG A 1 277 ? 26.538 13.744 -37.230 1.00 50.66 277 ARG A CA 1
ATOM 2253 C C . ARG A 1 277 ? 26.480 12.224 -37.395 1.00 50.66 277 ARG A C 1
ATOM 2255 O O . ARG A 1 277 ? 27.032 11.711 -38.361 1.00 50.66 277 ARG A O 1
ATOM 2262 N N . ALA A 1 278 ? 25.797 11.543 -36.490 1.00 51.91 278 ALA A N 1
ATOM 2263 C CA . ALA A 1 278 ? 25.344 10.175 -36.644 1.00 51.91 278 ALA A CA 1
ATOM 2264 C C . ALA A 1 278 ? 23.879 10.149 -37.086 1.00 51.91 278 ALA A C 1
ATOM 2266 O O . ALA A 1 278 ? 23.080 11.011 -36.699 1.00 51.91 278 ALA A O 1
ATOM 2267 N N . LYS A 1 279 ? 23.518 9.166 -37.905 1.00 50.59 279 LYS A N 1
ATOM 2268 C CA . LYS A 1 279 ? 22.159 8.985 -38.411 1.00 50.59 279 LYS A CA 1
ATOM 2269 C C . LYS A 1 279 ? 21.522 7.789 -37.720 1.00 50.59 279 LYS A C 1
ATOM 2271 O O . LYS A 1 279 ? 21.987 6.659 -37.842 1.00 50.59 279 LYS A O 1
ATOM 2276 N N . ILE A 1 280 ? 20.425 8.006 -37.006 1.00 52.12 280 ILE A N 1
ATOM 2277 C CA . ILE A 1 280 ? 19.686 6.886 -36.414 1.00 52.12 280 ILE A CA 1
ATOM 2278 C C . ILE A 1 280 ? 18.829 6.247 -37.517 1.00 52.12 280 ILE A C 1
ATOM 2280 O O . ILE A 1 280 ? 17.968 6.921 -38.086 1.00 52.12 280 ILE A O 1
ATOM 2284 N N . ILE A 1 281 ? 19.095 4.975 -37.845 1.00 53.31 281 ILE A N 1
ATOM 2285 C CA . ILE A 1 281 ? 18.298 4.153 -38.776 1.00 53.31 281 ILE A CA 1
ATOM 2286 C C . ILE A 1 281 ? 17.541 3.136 -37.931 1.00 53.31 281 ILE A C 1
ATOM 2288 O O . ILE A 1 281 ? 18.143 2.183 -37.439 1.00 53.31 281 ILE A O 1
ATOM 2292 N N . ASP A 1 282 ? 16.242 3.346 -37.729 1.00 55.34 282 ASP A N 1
ATOM 2293 C CA . ASP A 1 282 ? 15.524 2.613 -36.693 1.00 55.34 282 ASP A CA 1
ATOM 2294 C C . ASP A 1 282 ? 15.019 1.224 -37.128 1.00 55.34 282 ASP A C 1
ATOM 2296 O O . ASP A 1 282 ? 14.282 1.042 -38.101 1.00 55.34 282 ASP A O 1
ATOM 2300 N N . HIS A 1 283 ? 15.428 0.239 -36.334 1.00 55.31 283 HIS A N 1
ATOM 2301 C CA . HIS A 1 283 ? 15.189 -1.194 -36.454 1.00 55.31 283 HIS A CA 1
ATOM 2302 C C . HIS A 1 283 ? 14.715 -1.692 -35.079 1.00 55.31 283 HIS A C 1
ATOM 2304 O O . HIS A 1 283 ? 15.322 -2.563 -34.456 1.00 55.31 283 HIS A O 1
ATOM 2310 N N . LEU A 1 284 ? 13.656 -1.057 -34.576 1.00 55.91 284 LEU A N 1
ATOM 2311 C CA . LEU A 1 284 ? 13.265 -1.060 -33.166 1.00 55.91 284 LEU A CA 1
ATOM 2312 C C . LEU A 1 284 ? 12.914 -2.453 -32.609 1.00 55.91 284 LEU A C 1
ATOM 2314 O O . LEU A 1 284 ? 12.954 -2.653 -31.395 1.00 55.91 284 LEU A O 1
ATOM 2318 N N . LEU A 1 285 ? 12.563 -3.417 -33.472 1.00 55.34 285 LEU A N 1
ATOM 2319 C CA . LEU A 1 285 ? 12.046 -4.732 -33.079 1.00 55.34 285 LEU A CA 1
ATOM 2320 C C . LEU A 1 285 ? 12.766 -5.874 -33.811 1.00 55.34 285 LEU A C 1
ATOM 2322 O O . LEU A 1 285 ? 12.995 -5.826 -35.024 1.00 55.34 285 LEU A O 1
ATOM 2326 N N . ASP A 1 286 ? 13.069 -6.930 -33.053 1.00 51.31 286 ASP A N 1
ATOM 2327 C CA . ASP A 1 286 ? 13.413 -8.267 -33.550 1.00 51.31 286 ASP A CA 1
ATOM 2328 C C . ASP A 1 286 ? 14.649 -8.315 -34.474 1.00 51.31 286 ASP A C 1
ATOM 2330 O O . ASP A 1 286 ? 14.613 -8.863 -35.571 1.00 51.31 286 ASP A O 1
ATOM 2334 N N . GLY A 1 287 ? 15.773 -7.714 -34.058 1.00 49.97 287 GLY A N 1
ATOM 2335 C CA . GLY A 1 287 ? 17.032 -7.780 -34.824 1.00 49.97 287 GLY A CA 1
ATOM 2336 C C . GLY A 1 287 ? 17.056 -6.925 -36.099 1.00 49.97 287 GLY A C 1
ATOM 2337 O O . GLY A 1 287 ? 18.029 -6.988 -36.850 1.00 49.97 287 GLY A O 1
ATOM 2338 N N . GLY A 1 288 ? 16.021 -6.106 -36.308 1.00 50.22 288 GLY A N 1
ATOM 2339 C CA . GLY A 1 288 ? 15.840 -5.229 -37.463 1.00 50.22 288 GLY A CA 1
ATOM 2340 C C . GLY A 1 288 ? 14.806 -5.687 -38.481 1.00 50.22 288 GLY A C 1
ATOM 2341 O O . GLY A 1 288 ? 14.766 -5.145 -39.582 1.00 50.22 288 GLY A O 1
ATOM 2342 N N . LEU A 1 289 ? 13.934 -6.623 -38.108 1.00 45.62 289 LEU A N 1
ATOM 2343 C CA . LEU A 1 289 ? 12.853 -7.104 -38.968 1.00 45.62 289 LEU A CA 1
ATOM 2344 C C . LEU A 1 289 ? 11.640 -6.160 -39.020 1.00 45.62 289 LEU A C 1
ATOM 2346 O O . LEU A 1 289 ? 10.920 -6.174 -40.013 1.00 45.62 289 LEU A O 1
ATOM 2350 N N . THR A 1 290 ? 11.419 -5.302 -38.012 1.00 52.94 290 THR A N 1
ATOM 2351 C CA . THR A 1 290 ? 10.445 -4.197 -38.135 1.00 52.94 290 THR A CA 1
ATOM 2352 C C . THR A 1 290 ? 11.179 -2.912 -38.485 1.00 52.94 290 THR A C 1
ATOM 2354 O O . THR A 1 290 ? 11.959 -2.392 -37.686 1.00 52.94 290 THR A O 1
ATOM 2357 N N . TYR A 1 291 ? 10.960 -2.438 -39.708 1.00 49.47 291 TYR A N 1
ATOM 2358 C CA . TYR A 1 291 ? 11.629 -1.274 -40.273 1.00 49.47 291 TYR A CA 1
ATOM 2359 C C . TYR A 1 291 ? 10.770 -0.022 -40.030 1.00 49.47 291 TYR A C 1
ATOM 2361 O O . TYR A 1 291 ? 9.637 0.039 -40.506 1.00 49.47 291 TYR A O 1
ATOM 2369 N N . ILE A 1 292 ? 11.309 1.001 -39.354 1.00 55.25 292 ILE A N 1
ATOM 2370 C CA . ILE A 1 292 ? 10.694 2.339 -39.283 1.00 55.25 292 ILE A CA 1
ATOM 2371 C C . ILE A 1 292 ? 11.617 3.321 -40.020 1.00 55.25 292 ILE A C 1
ATOM 2373 O O . ILE A 1 292 ? 12.674 3.692 -39.518 1.00 55.25 292 ILE A O 1
ATOM 2377 N N . GLN A 1 293 ? 11.248 3.735 -41.239 1.00 52.44 293 GLN A N 1
ATOM 2378 C CA . GLN A 1 293 ? 12.035 4.680 -42.053 1.00 52.44 293 GLN A CA 1
ATOM 2379 C C . GLN A 1 293 ? 11.862 6.125 -41.569 1.00 52.44 293 GLN A C 1
ATOM 2381 O O . GLN A 1 293 ? 11.270 6.930 -42.274 1.00 52.44 293 GLN A O 1
ATOM 2386 N N . ASN A 1 294 ? 12.401 6.482 -40.401 1.00 56.50 294 ASN A N 1
ATOM 2387 C CA . ASN A 1 294 ? 12.618 7.888 -40.050 1.00 56.50 294 ASN A CA 1
ATOM 2388 C C . ASN A 1 294 ? 14.098 8.131 -39.767 1.00 56.50 294 ASN A C 1
ATOM 2390 O O . ASN A 1 294 ? 14.735 7.413 -39.002 1.00 56.50 294 ASN A O 1
ATOM 2394 N N . ILE A 1 295 ? 14.639 9.153 -40.423 1.00 60.25 295 ILE A N 1
ATOM 2395 C CA . ILE A 1 295 ? 16.031 9.565 -40.301 1.00 60.25 295 ILE A CA 1
ATOM 2396 C C . ILE A 1 295 ? 16.103 10.674 -39.260 1.00 60.25 295 ILE A C 1
ATOM 2398 O O . ILE A 1 295 ? 15.547 11.750 -39.474 1.00 60.25 295 ILE A O 1
ATOM 2402 N N . TYR A 1 296 ? 16.837 10.438 -38.175 1.00 65.88 296 TYR A N 1
ATOM 2403 C CA . TYR A 1 296 ? 17.154 11.483 -37.205 1.00 65.88 296 TYR A CA 1
ATOM 2404 C C . TYR A 1 296 ? 18.653 11.735 -37.161 1.00 65.88 296 TYR A C 1
ATOM 2406 O O . TYR A 1 296 ? 19.449 10.795 -37.119 1.00 65.88 296 TYR A O 1
ATOM 2414 N N . PHE A 1 297 ? 19.022 13.012 -37.164 1.00 65.19 297 PHE A N 1
ATOM 2415 C CA . PHE A 1 297 ? 20.403 13.447 -37.012 1.00 65.19 297 PHE A CA 1
ATOM 2416 C C . PHE A 1 297 ? 20.750 13.568 -35.532 1.00 65.19 297 PHE A C 1
ATOM 2418 O O . PHE A 1 297 ? 19.956 14.077 -34.737 1.00 65.19 297 PHE A O 1
ATOM 2425 N N . PHE A 1 298 ? 21.939 13.098 -35.186 1.00 70.94 298 PHE A N 1
ATOM 2426 C CA . PHE A 1 298 ? 22.445 13.051 -33.828 1.00 70.94 298 PHE A CA 1
ATOM 2427 C C . PHE A 1 298 ? 23.889 13.550 -33.795 1.00 70.94 298 PHE A C 1
ATOM 2429 O O . PHE A 1 298 ? 24.675 13.166 -34.648 1.00 70.94 298 PHE A O 1
ATOM 2436 N N . VAL A 1 299 ? 24.266 14.403 -32.850 1.00 69.50 299 VAL A N 1
ATOM 2437 C CA . VAL A 1 299 ? 25.589 15.042 -32.820 1.00 69.50 299 VAL A CA 1
ATOM 2438 C C . VAL A 1 299 ? 26.444 14.456 -31.702 1.00 69.50 299 VAL A C 1
ATOM 2440 O O . VAL A 1 299 ? 26.045 14.458 -30.543 1.00 69.50 299 VAL A O 1
ATOM 2443 N N . PHE A 1 300 ? 27.645 13.988 -32.032 1.00 71.38 300 PHE A N 1
ATOM 2444 C CA . PHE A 1 300 ? 28.635 13.594 -31.031 1.00 71.38 300 PHE A CA 1
ATOM 2445 C C . PHE A 1 300 ? 29.669 14.707 -30.838 1.00 71.38 300 PHE A C 1
ATOM 2447 O O . PHE A 1 300 ? 30.215 15.212 -31.821 1.00 71.38 300 PHE A O 1
ATOM 2454 N N . SER A 1 301 ? 29.939 15.095 -29.587 1.00 65.06 301 SER A N 1
ATOM 2455 C CA . SER A 1 301 ? 30.921 16.138 -29.252 1.00 65.06 301 SER A CA 1
ATOM 2456 C C . SER A 1 301 ? 31.881 15.685 -28.151 1.00 65.06 301 SER A C 1
ATOM 2458 O O . SER A 1 301 ? 31.465 15.081 -27.169 1.00 65.06 301 SER A O 1
ATOM 2460 N N . ASN A 1 302 ? 33.164 16.030 -28.301 1.00 63.53 302 ASN A N 1
ATOM 2461 C CA . ASN A 1 302 ? 34.220 15.808 -27.300 1.00 63.53 302 ASN A CA 1
ATOM 2462 C C . ASN A 1 302 ? 34.356 16.961 -26.296 1.00 63.53 302 ASN A C 1
ATOM 2464 O O . ASN A 1 302 ? 35.258 16.936 -25.460 1.00 63.53 302 ASN A O 1
ATOM 2468 N N . ASN A 1 303 ? 33.544 18.017 -26.415 1.00 61.97 303 ASN A N 1
ATOM 2469 C CA . ASN A 1 303 ? 33.730 19.226 -25.624 1.00 61.97 303 ASN A CA 1
ATOM 2470 C C . ASN A 1 303 ? 32.901 19.187 -24.323 1.00 61.97 303 ASN A C 1
ATOM 2472 O O . ASN A 1 303 ? 31.675 19.325 -24.387 1.00 61.97 303 ASN A O 1
ATOM 2476 N N . PRO A 1 304 ? 33.535 19.089 -23.137 1.00 53.84 304 PRO A N 1
ATOM 2477 C CA . PRO A 1 304 ? 32.820 19.026 -21.861 1.00 53.84 304 PRO A CA 1
ATOM 2478 C C . PRO A 1 304 ? 32.048 20.318 -21.527 1.00 53.84 304 PRO A C 1
ATOM 2480 O O . PRO A 1 304 ? 31.139 20.286 -20.702 1.00 53.84 304 PRO A O 1
ATOM 2483 N N . TYR A 1 305 ? 32.358 21.448 -22.177 1.00 53.34 305 TYR A N 1
ATOM 2484 C CA . TYR A 1 305 ? 31.732 22.750 -21.906 1.00 53.34 305 TYR A CA 1
ATOM 2485 C C . TYR A 1 305 ? 30.485 23.044 -22.753 1.00 53.34 305 TYR A C 1
ATOM 2487 O O . TYR A 1 305 ? 29.755 23.992 -22.467 1.00 53.34 305 TYR A O 1
ATOM 2495 N N . GLN A 1 306 ? 30.203 22.243 -23.784 1.00 54.16 306 GLN A N 1
ATOM 2496 C CA . GLN A 1 306 ? 29.089 22.509 -24.702 1.00 54.16 306 GLN A CA 1
ATOM 2497 C C . GLN A 1 306 ? 27.738 22.022 -24.144 1.00 54.16 306 GLN A C 1
ATOM 2499 O O . GLN A 1 306 ? 26.712 22.663 -24.375 1.00 54.16 306 GLN A O 1
ATOM 2504 N N . PHE A 1 307 ? 27.755 20.979 -23.304 1.00 50.16 307 PHE A N 1
ATOM 2505 C CA . PHE A 1 307 ? 26.573 20.434 -22.619 1.00 50.16 307 PHE A CA 1
ATOM 2506 C C . PHE A 1 307 ? 25.913 21.426 -21.651 1.00 50.16 307 PHE A C 1
ATOM 2508 O O . PHE A 1 307 ? 24.690 21.430 -21.517 1.00 50.16 307 PHE A O 1
ATOM 2515 N N . LEU A 1 308 ? 26.700 22.303 -21.011 1.00 47.16 308 LEU A N 1
ATOM 2516 C CA . LEU A 1 308 ? 26.176 23.329 -20.102 1.00 47.16 308 LEU A CA 1
ATOM 2517 C C . LEU A 1 308 ? 25.477 24.471 -20.859 1.00 47.16 308 LEU A C 1
ATOM 2519 O O . LEU A 1 308 ? 24.465 24.997 -20.402 1.00 47.16 308 LEU A O 1
ATOM 2523 N N . ILE A 1 309 ? 26.001 24.853 -22.027 1.00 47.06 309 ILE A N 1
ATOM 2524 C CA . ILE A 1 309 ? 25.536 26.027 -22.781 1.00 47.06 309 ILE A CA 1
ATOM 2525 C C . ILE A 1 309 ? 24.197 25.741 -23.486 1.00 47.06 309 ILE A C 1
ATOM 2527 O O . ILE A 1 309 ? 23.312 26.598 -23.495 1.00 47.06 309 ILE A O 1
ATOM 2531 N N . PHE A 1 310 ? 23.994 24.527 -24.012 1.00 44.41 310 PHE A N 1
ATOM 2532 C CA . PHE A 1 310 ? 22.745 24.150 -24.693 1.00 44.41 310 PHE A CA 1
ATOM 2533 C C . PHE A 1 310 ? 21.569 23.876 -23.741 1.00 44.41 310 PHE A C 1
ATOM 2535 O O . PHE A 1 310 ? 20.425 24.225 -24.061 1.00 44.41 310 PHE A O 1
ATOM 2542 N N . TRP A 1 311 ? 21.833 23.342 -22.542 1.00 42.34 311 TRP A N 1
ATOM 2543 C CA . TRP A 1 311 ? 20.814 23.213 -21.491 1.00 42.34 311 TRP A CA 1
ATOM 2544 C C . TRP A 1 311 ? 20.271 24.581 -21.055 1.00 42.34 311 TRP A C 1
ATOM 2546 O O . TRP A 1 311 ? 19.058 24.755 -20.939 1.00 42.34 311 TRP A O 1
ATOM 2556 N N . ILE A 1 312 ? 21.147 25.580 -20.903 1.00 43.50 312 ILE A N 1
ATOM 2557 C CA . ILE A 1 312 ? 20.754 26.953 -20.550 1.00 43.50 312 ILE A CA 1
ATOM 2558 C C . ILE A 1 312 ? 19.950 27.612 -21.688 1.00 43.50 312 ILE A C 1
ATOM 2560 O O . ILE A 1 312 ? 18.921 28.238 -21.434 1.00 43.50 312 ILE A O 1
ATOM 2564 N N . MET A 1 313 ? 20.351 27.426 -22.950 1.00 35.62 313 MET A N 1
ATOM 2565 C CA . MET A 1 313 ? 19.661 28.016 -24.111 1.00 35.62 313 MET A CA 1
ATOM 2566 C C . MET A 1 313 ? 18.263 27.421 -24.359 1.00 35.62 313 MET A C 1
ATOM 2568 O O . MET A 1 313 ? 17.335 28.154 -24.704 1.00 35.62 313 MET A O 1
ATOM 2572 N N . THR A 1 314 ? 18.070 26.118 -24.124 1.00 42.47 314 THR A N 1
ATOM 2573 C CA . THR A 1 314 ? 16.764 25.456 -24.321 1.00 42.47 314 THR A CA 1
ATOM 2574 C C . THR A 1 314 ? 15.753 25.845 -23.234 1.00 42.47 314 THR A C 1
ATOM 2576 O O . THR A 1 314 ? 14.570 26.017 -23.525 1.00 42.47 314 THR A O 1
ATOM 2579 N N . ILE A 1 315 ? 16.215 26.076 -21.999 1.00 42.06 315 ILE A N 1
ATOM 2580 C CA . ILE A 1 315 ? 15.389 26.639 -20.917 1.00 42.06 315 ILE A CA 1
ATOM 2581 C C . ILE A 1 315 ? 15.018 28.101 -21.224 1.00 42.06 315 ILE A C 1
ATOM 2583 O O . ILE A 1 315 ? 13.888 28.517 -20.971 1.00 42.06 315 ILE A O 1
ATOM 2587 N N . CYS A 1 316 ? 15.925 28.876 -21.827 1.00 33.97 316 CYS A N 1
ATOM 2588 C CA . CYS A 1 316 ? 15.663 30.271 -22.188 1.00 33.97 316 CYS A CA 1
ATOM 2589 C C . CYS A 1 316 ? 14.654 30.434 -23.339 1.00 33.97 316 CYS A C 1
ATOM 2591 O O . CYS A 1 316 ? 13.845 31.365 -23.300 1.00 33.97 316 CYS A O 1
ATOM 2593 N N . HIS A 1 317 ? 14.619 29.530 -24.326 1.00 30.50 317 HIS A N 1
ATOM 2594 C CA . HIS A 1 317 ? 13.649 29.620 -25.430 1.00 30.50 317 HIS A CA 1
ATOM 2595 C C . HIS A 1 317 ? 12.196 29.326 -25.030 1.00 30.50 317 HIS A C 1
ATOM 2597 O O . HIS A 1 317 ? 11.286 29.799 -25.704 1.00 30.50 317 HIS A O 1
ATOM 2603 N N . PHE A 1 318 ? 11.954 28.654 -23.901 1.00 31.27 318 PHE A N 1
ATOM 2604 C CA . PHE A 1 318 ? 10.601 28.526 -23.339 1.00 31.27 318 PHE A CA 1
ATOM 2605 C C . PHE A 1 318 ? 10.152 29.761 -22.536 1.00 31.27 318 PHE A C 1
ATOM 2607 O O . PHE A 1 318 ? 8.994 29.851 -22.144 1.00 31.27 318 PHE A O 1
ATOM 2614 N N . THR A 1 319 ? 11.048 30.729 -22.300 1.00 33.97 319 THR A N 1
ATOM 2615 C CA . THR A 1 319 ? 10.757 31.943 -21.513 1.00 33.97 319 THR A CA 1
ATOM 2616 C C . THR A 1 319 ? 10.636 33.224 -22.340 1.00 33.97 319 THR A C 1
ATOM 2618 O O . THR A 1 319 ? 10.368 34.280 -21.773 1.00 33.97 319 THR A O 1
ATOM 2621 N N . SER A 1 320 ? 10.807 33.177 -23.669 1.00 33.19 320 SER A N 1
ATOM 2622 C CA . SER A 1 320 ? 10.777 34.393 -24.501 1.00 33.19 320 SER A CA 1
ATOM 2623 C C . SER A 1 320 ? 9.459 34.659 -25.234 1.00 33.19 320 SER A C 1
ATOM 2625 O O . SER A 1 320 ? 9.395 35.607 -26.014 1.00 33.19 320 SER A O 1
ATOM 2627 N N . THR A 1 321 ? 8.401 33.889 -24.975 1.00 39.22 321 THR A N 1
ATOM 2628 C CA . THR A 1 321 ? 7.042 34.186 -25.460 1.00 39.22 321 THR A CA 1
ATOM 2629 C C . THR A 1 321 ? 6.076 34.428 -24.309 1.00 39.22 321 THR A C 1
ATOM 2631 O O . THR A 1 321 ? 4.999 33.854 -24.289 1.00 39.22 321 THR A O 1
ATOM 2634 N N . ASP A 1 322 ? 6.449 35.272 -23.347 1.00 35.50 322 ASP A N 1
ATOM 2635 C CA . ASP A 1 322 ? 5.439 36.020 -22.597 1.00 35.50 322 ASP A CA 1
ATOM 2636 C C . ASP A 1 322 ? 6.025 37.304 -21.990 1.00 35.50 322 ASP A C 1
ATOM 2638 O O . ASP A 1 322 ? 6.529 37.345 -20.869 1.00 35.50 322 ASP A O 1
ATOM 2642 N N . LYS A 1 323 ? 6.006 38.389 -22.770 1.00 38.69 323 LYS A N 1
ATOM 2643 C CA . LYS A 1 323 ? 6.157 39.746 -22.232 1.00 38.69 323 LYS A CA 1
ATOM 2644 C C . LYS A 1 323 ? 4.765 40.345 -22.043 1.00 38.69 323 LYS A C 1
ATOM 2646 O O . LYS A 1 323 ? 4.420 41.261 -22.784 1.00 38.69 323 LYS A O 1
ATOM 2651 N N . ARG A 1 324 ? 3.981 39.855 -21.073 1.00 36.22 324 ARG A N 1
ATOM 2652 C CA . ARG A 1 324 ? 2.961 40.640 -20.339 1.00 36.22 324 ARG A CA 1
ATOM 2653 C C . ARG A 1 324 ? 2.271 39.820 -19.236 1.00 36.22 324 ARG A C 1
ATOM 2655 O O . ARG A 1 324 ? 1.141 39.397 -19.401 1.00 36.22 324 ARG A O 1
ATOM 2662 N N . SER A 1 325 ? 2.888 39.747 -18.057 1.00 32.50 325 SER A N 1
ATOM 2663 C CA . SER A 1 325 ? 2.182 39.934 -16.772 1.00 32.50 325 SER A CA 1
ATOM 2664 C C . SER A 1 325 ? 3.144 39.782 -15.596 1.00 32.50 325 SER A C 1
ATOM 2666 O O . SER A 1 325 ? 3.857 38.789 -15.488 1.00 32.50 325 SER A O 1
ATOM 2668 N N . ASN A 1 326 ? 3.142 40.773 -14.706 1.00 38.41 326 ASN A N 1
ATOM 2669 C CA . ASN A 1 326 ? 3.783 40.713 -13.398 1.00 38.41 326 ASN A CA 1
ATOM 2670 C C . ASN A 1 326 ? 3.151 39.598 -12.550 1.00 38.41 326 ASN A C 1
ATOM 2672 O O . ASN A 1 326 ? 1.945 39.619 -12.321 1.00 38.41 326 ASN A O 1
ATOM 2676 N N . GLY A 1 327 ? 3.964 38.676 -12.037 1.00 31.34 327 GLY A N 1
ATOM 2677 C CA . GLY A 1 327 ? 3.534 37.681 -11.057 1.00 31.34 327 GLY A CA 1
ATOM 2678 C C . GLY A 1 327 ? 4.669 36.728 -10.701 1.00 31.34 327 GLY A C 1
ATOM 2679 O O . GLY A 1 327 ? 5.279 36.132 -11.583 1.00 31.34 327 GLY A O 1
ATOM 2680 N N . LEU A 1 328 ? 4.984 36.627 -9.411 1.00 36.59 328 LEU A N 1
ATOM 2681 C CA . LEU A 1 328 ? 6.006 35.747 -8.843 1.00 36.59 328 LEU A CA 1
ATOM 2682 C C . LEU A 1 328 ? 5.826 34.290 -9.305 1.00 36.59 328 LEU A C 1
ATOM 2684 O O . LEU A 1 328 ? 4.901 33.614 -8.869 1.00 36.59 328 LEU A O 1
ATOM 2688 N N . VAL A 1 329 ? 6.753 33.787 -10.125 1.00 28.66 329 VAL A N 1
ATOM 2689 C CA . VAL A 1 329 ? 6.906 32.348 -10.387 1.00 28.66 329 VAL A CA 1
ATOM 2690 C C . VAL A 1 329 ? 8.176 31.871 -9.694 1.00 28.66 329 VAL A C 1
ATOM 2692 O O . VAL A 1 329 ? 9.298 32.100 -10.148 1.00 28.66 329 VAL A O 1
ATOM 2695 N N . GLN A 1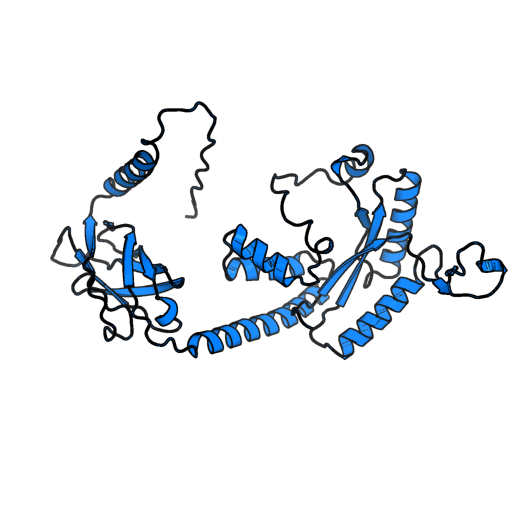 330 ? 7.977 31.215 -8.557 1.00 30.42 330 GLN A N 1
ATOM 2696 C CA . GLN A 1 330 ? 8.995 30.495 -7.806 1.00 30.42 330 GLN A CA 1
ATOM 2697 C C . GLN A 1 330 ? 9.415 29.265 -8.631 1.00 30.42 330 GLN A C 1
ATOM 2699 O O . GLN A 1 330 ? 8.666 28.300 -8.771 1.00 30.42 330 GLN A O 1
ATOM 2704 N N . LYS A 1 331 ? 10.594 29.331 -9.261 1.00 31.03 331 LYS A N 1
ATOM 2705 C CA . LYS A 1 331 ? 11.167 28.232 -10.052 1.00 31.03 331 LYS A CA 1
ATOM 2706 C C . LYS A 1 331 ? 11.612 27.096 -9.125 1.00 31.03 331 LYS A C 1
ATOM 2708 O O . LYS A 1 331 ? 12.571 27.257 -8.376 1.00 31.03 331 LYS A O 1
ATOM 2713 N N . TYR A 1 332 ? 10.963 25.939 -9.228 1.00 27.50 332 TYR A N 1
ATOM 2714 C CA . TYR A 1 332 ? 11.483 24.678 -8.700 1.00 27.50 332 TYR A CA 1
ATOM 2715 C C . TYR A 1 332 ? 12.630 24.186 -9.596 1.00 27.50 332 TYR A C 1
ATOM 2717 O O . TYR A 1 332 ? 12.416 23.755 -10.726 1.00 27.50 332 TYR A O 1
ATOM 2725 N N . LEU A 1 333 ? 13.857 24.266 -9.083 1.00 26.48 333 LEU A N 1
ATOM 2726 C CA . LEU A 1 333 ? 15.019 23.527 -9.574 1.00 26.48 333 LEU A CA 1
ATOM 2727 C C . LEU A 1 333 ? 15.131 22.252 -8.732 1.00 26.48 333 LEU A C 1
ATOM 2729 O O . LEU A 1 333 ? 15.577 22.307 -7.590 1.00 26.48 333 LEU A O 1
ATOM 2733 N N . ILE A 1 334 ? 14.723 21.105 -9.278 1.00 28.52 334 ILE A N 1
ATOM 2734 C CA . ILE A 1 334 ? 15.112 19.803 -8.725 1.00 28.52 334 ILE A CA 1
ATOM 2735 C C . ILE A 1 334 ? 16.450 19.450 -9.373 1.00 28.52 334 ILE A C 1
ATOM 2737 O O . ILE A 1 334 ? 16.503 18.950 -10.494 1.00 28.52 334 ILE A O 1
ATOM 2741 N N . ALA A 1 335 ? 17.537 19.782 -8.680 1.00 27.44 335 ALA A N 1
ATOM 2742 C CA . ALA A 1 335 ? 18.850 19.224 -8.954 1.00 27.44 335 ALA A CA 1
ATOM 2743 C C . ALA A 1 335 ? 18.927 17.857 -8.260 1.00 27.44 335 ALA A C 1
ATOM 2745 O O . ALA A 1 335 ? 19.015 17.779 -7.035 1.00 27.44 335 ALA A O 1
ATOM 2746 N N . ASP A 1 336 ? 18.850 16.782 -9.041 1.00 28.41 336 ASP A N 1
ATOM 2747 C CA . ASP A 1 336 ? 19.170 15.433 -8.579 1.00 28.41 336 ASP A CA 1
ATOM 2748 C C . ASP A 1 336 ? 20.697 15.318 -8.454 1.00 28.41 336 ASP A C 1
ATOM 2750 O O . ASP A 1 336 ? 21.410 15.088 -9.430 1.00 28.41 336 ASP A O 1
ATOM 2754 N N . HIS A 1 337 ? 21.208 15.569 -7.248 1.00 28.39 337 HIS A N 1
ATOM 2755 C CA . HIS A 1 337 ? 22.573 15.235 -6.864 1.00 28.39 337 HIS A CA 1
ATOM 2756 C C . HIS A 1 337 ? 22.551 13.941 -6.045 1.00 28.39 337 HIS A C 1
ATOM 2758 O O . HIS A 1 337 ? 22.343 13.957 -4.832 1.00 28.39 337 HIS A O 1
ATOM 2764 N N . ARG A 1 338 ? 22.829 12.817 -6.709 1.00 29.39 338 ARG A N 1
ATOM 2765 C CA . ARG A 1 338 ? 23.473 11.655 -6.086 1.00 29.39 338 ARG A CA 1
ATOM 2766 C C . ARG A 1 338 ? 24.702 11.279 -6.909 1.00 29.39 338 ARG A C 1
ATOM 2768 O O . ARG A 1 338 ? 24.582 10.675 -7.973 1.00 29.39 338 ARG A O 1
ATOM 2775 N N . LEU A 1 339 ? 25.858 11.699 -6.400 1.00 32.84 339 LEU A N 1
ATOM 2776 C CA . LEU A 1 339 ? 27.125 10.980 -6.522 1.00 32.84 339 LEU A CA 1
ATOM 2777 C C . LEU A 1 339 ? 27.273 10.094 -5.286 1.00 32.84 339 LEU A C 1
ATOM 2779 O O . LEU A 1 339 ? 26.820 10.549 -4.209 1.00 32.84 339 LEU A O 1
#